Protein AF-A0A4Z2BLL3-F1 (afdb_monomer)

pLDDT: mean 90.09, std 14.05, range [40.78, 98.81]

Organism: NCBI:txid433685

Secondary structure (DSSP, 8-state):
-EEEEETTTEEEEEPPGGG--SSS-SEEE--S---HHHHHHHHHHHSS-SS-EE-TTTHHHHTTS-EEEEEE---TTT-HHHHHHHHHHHHHHHTTSTTSSPEEEEEETTTTHHHHHHHH---TTTTTTSPEEEEE-TT--EEE--SPPPTTSHHHHHHHHHHHTT-PPPP--PPPPPP-----------

InterPro domains:
  IPR036249 Thioredoxin-like superfamily [SSF52833] (50-181)

Radius of gyration: 21.9 Å; Cα contacts (8 Å, |Δi|>4): 262; chains: 1; bounding box: 85×53×45 Å

Sequence (190 aa):
MLVKFYAPWSVLLFRPPRLKNMFEDGMVVFTD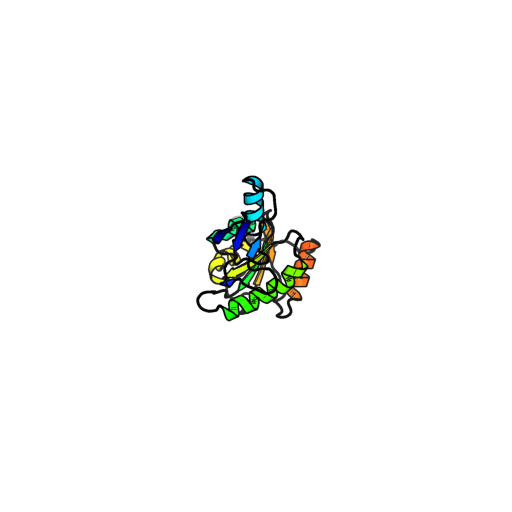HLTIGSLRRFIRDHIYGLCPHMTVENRERLRARDVLTAFYDLDYHHNIRGSNYWRNRVMKVASKYAGQGLTFSVASKKDFLSELEEDFGLGMSDGGELPVITIRTRTGHKYTMREEFTRDGKSLERFVDDYLAGRLKPYVKSEPVPERNVDAGEDGCC

Mean predicted aligned error: 7.09 Å

Nearest PDB structures (foldseek):
  3f8u-assembly3_C-2  TM=9.079E-01  e=7.887E-22  Homo sapiens
  2h8l-assembly2_B  TM=9.469E-01  e=2.768E-21  Homo sapiens
  7qng-assembly1_B  TM=9.008E-01  e=1.675E-21  Homo sapiens
  3f8u-assembly3_A  TM=9.161E-01  e=8.570E-21  Homo sapiens
  6eny-assembly1_D  TM=8.843E-01  e=1.249E-20  Homo sapiens

Foldseek 3Di:
DDWDADPVGKTKAAADPLPDDDLDDRIDIDDDDDDPVSVVVVCLVPHQPQAREDAPVCPVSQLLFKEKEWEAQQDCPPCSPLNCLQRRLQSVLSSVCPPVRYGYYYYYCVRCQVVCCVLVVDHPPPLNRFIWMKIAGNVGFIFTQPDRQDSNRVSVNVVVVCVSVVNTDTDDDDDPDPDDPPPPDDDDDD

Solvent-accessible surface area (backbone atoms only — not comparable to full-atom values): 11517 Å² total; per-residue (Å²): 128,55,77,49,80,46,88,84,89,35,48,36,46,40,49,65,74,93,70,60,58,94,88,56,75,54,59,47,77,61,83,72,77,93,42,76,68,51,50,53,49,52,49,70,76,50,68,57,65,76,55,30,80,50,44,90,91,48,40,70,72,55,47,73,34,30,28,35,38,37,28,27,87,48,32,81,86,87,34,50,67,61,32,49,57,53,47,52,41,55,43,65,45,44,66,78,44,66,89,71,71,60,42,43,31,34,28,34,36,78,87,41,35,70,57,32,38,75,74,69,71,39,57,87,71,55,55,64,95,37,46,40,42,36,34,39,38,60,89,66,52,30,36,69,58,84,67,71,60,42,91,86,30,58,48,54,46,52,49,51,53,33,50,78,68,67,68,60,74,65,65,69,88,76,75,78,80,76,79,80,79,74,80,77,75,88,79,80,90,132

Structure (mmCIF, N/CA/C/O backbone):
data_AF-A0A4Z2BLL3-F1
#
_entry.id   AF-A0A4Z2BLL3-F1
#
loop_
_atom_site.group_PDB
_atom_site.id
_atom_site.type_symbol
_atom_site.label_atom_id
_atom_site.label_alt_id
_atom_site.label_comp_id
_atom_site.label_asym_id
_atom_site.label_entity_id
_atom_site.label_seq_id
_atom_site.pdbx_PDB_ins_code
_atom_site.Cartn_x
_atom_site.Cartn_y
_atom_site.Cartn_z
_atom_site.occupancy
_atom_site.B_iso_or_equiv
_atom_site.auth_seq_id
_atom_site.auth_comp_id
_atom_site.auth_asym_id
_atom_site.auth_atom_id
_atom_site.pdbx_PDB_model_num
ATOM 1 N N . MET A 1 1 ? 15.598 5.954 -6.625 1.00 57.88 1 MET A N 1
ATOM 2 C CA . MET A 1 1 ? 15.564 4.781 -7.526 1.00 57.88 1 MET A CA 1
ATOM 3 C C . MET A 1 1 ? 16.821 4.824 -8.366 1.00 57.88 1 MET A C 1
ATOM 5 O O . MET A 1 1 ? 17.183 5.913 -8.792 1.00 57.88 1 MET A O 1
ATOM 9 N N . LEU A 1 2 ? 17.482 3.688 -8.569 1.00 70.56 2 LEU A N 1
ATOM 10 C CA . LEU A 1 2 ? 18.676 3.607 -9.402 1.00 70.56 2 LEU A CA 1
ATOM 11 C C . LEU A 1 2 ? 18.425 2.567 -10.492 1.00 70.56 2 LEU A C 1
ATOM 13 O O . LEU A 1 2 ? 18.074 1.431 -10.178 1.00 70.56 2 LEU A O 1
ATOM 17 N N . VAL A 1 3 ? 18.568 2.978 -11.748 1.00 70.38 3 VAL A N 1
ATOM 18 C CA . VAL A 1 3 ? 18.568 2.084 -12.910 1.00 70.38 3 VAL A CA 1
ATOM 19 C C . VAL A 1 3 ? 20.003 2.046 -13.420 1.00 70.38 3 VAL A C 1
ATOM 21 O O . VAL A 1 3 ? 20.591 3.103 -13.646 1.00 70.38 3 VAL A O 1
ATOM 24 N N . LYS A 1 4 ? 20.589 0.851 -13.537 1.00 70.31 4 LYS A N 1
ATOM 25 C CA . LYS A 1 4 ? 21.965 0.659 -14.027 1.00 70.31 4 LYS A CA 1
ATOM 26 C C . LYS A 1 4 ? 21.979 -0.208 -15.283 1.00 70.31 4 LYS A C 1
ATOM 28 O O . LYS A 1 4 ? 21.153 -1.110 -15.407 1.00 70.31 4 LYS A O 1
ATOM 33 N N . PHE A 1 5 ? 22.956 0.055 -16.150 1.00 67.00 5 PHE A N 1
ATOM 34 C CA . PHE A 1 5 ? 23.258 -0.716 -17.355 1.00 67.00 5 PHE A CA 1
ATOM 35 C C . PHE A 1 5 ? 24.563 -1.501 -17.134 1.00 67.00 5 PHE A C 1
ATOM 37 O O . PHE A 1 5 ? 25.575 -0.897 -16.782 1.00 67.00 5 PHE A O 1
ATOM 44 N N . TYR A 1 6 ? 24.541 -2.824 -17.314 1.00 60.34 6 TYR A N 1
ATOM 45 C CA . TYR A 1 6 ? 25.721 -3.709 -17.233 1.00 60.34 6 TYR A CA 1
ATOM 46 C C . TYR A 1 6 ? 25.959 -4.417 -18.575 1.00 60.34 6 TYR A C 1
ATOM 48 O O . TYR A 1 6 ? 24.997 -4.611 -19.305 1.00 60.34 6 TYR A O 1
ATOM 56 N N . ALA A 1 7 ? 27.202 -4.795 -18.907 1.00 50.78 7 ALA A N 1
ATOM 57 C CA . ALA A 1 7 ? 27.542 -5.571 -20.109 1.00 50.78 7 ALA A CA 1
ATOM 58 C C . ALA A 1 7 ? 27.669 -7.081 -19.781 1.00 50.78 7 ALA A C 1
ATOM 60 O O . ALA A 1 7 ? 28.317 -7.394 -18.780 1.00 50.78 7 ALA A O 1
ATOM 61 N N . PRO A 1 8 ? 27.124 -8.015 -20.597 1.00 63.34 8 PRO A N 1
ATOM 62 C CA . PRO A 1 8 ? 26.233 -7.791 -21.745 1.00 63.34 8 PRO A CA 1
ATOM 63 C C . PRO A 1 8 ? 24.933 -7.081 -21.320 1.00 63.34 8 PRO A C 1
ATOM 65 O O . PRO A 1 8 ? 24.438 -7.318 -20.223 1.00 63.34 8 PRO A O 1
ATOM 68 N N . TRP A 1 9 ? 24.447 -6.161 -22.169 1.00 71.44 9 TRP A N 1
ATOM 69 C CA . TRP A 1 9 ? 23.442 -5.123 -21.876 1.00 71.44 9 TRP A CA 1
ATOM 70 C C . TRP A 1 9 ? 22.242 -5.624 -21.061 1.00 71.44 9 TRP A C 1
ATOM 72 O O . TRP A 1 9 ? 21.299 -6.188 -21.606 1.00 71.44 9 TRP A O 1
ATOM 82 N N . SER A 1 10 ? 22.259 -5.365 -19.756 1.00 81.00 10 SER A N 1
ATOM 83 C CA . SER A 1 10 ? 21.150 -5.656 -18.849 1.00 81.00 10 SER A CA 1
ATOM 84 C C . SER A 1 10 ? 20.700 -4.386 -18.141 1.00 81.00 10 SER A C 1
ATOM 86 O O . SER A 1 10 ? 21.530 -3.602 -17.672 1.00 81.00 10 SER A O 1
ATOM 88 N N . VAL A 1 11 ? 19.383 -4.182 -18.074 1.00 89.50 11 VAL A N 1
ATOM 89 C CA . VAL A 1 11 ? 18.768 -3.109 -17.290 1.00 89.50 11 VAL A CA 1
ATOM 90 C C . VAL A 1 11 ? 18.315 -3.694 -15.961 1.00 89.50 11 VAL A C 1
ATOM 92 O O . VAL A 1 11 ? 17.504 -4.617 -15.922 1.00 89.50 11 VAL A O 1
ATOM 95 N N . LEU A 1 12 ? 18.827 -3.139 -14.867 1.00 92.25 12 LEU A N 1
ATOM 96 C CA . LEU A 1 12 ? 18.476 -3.560 -13.513 1.00 92.25 12 LEU A CA 1
ATOM 97 C C . LEU A 1 12 ? 17.677 -2.466 -12.810 1.00 92.25 12 LEU A C 1
ATOM 99 O O . LEU A 1 12 ? 18.110 -1.311 -12.761 1.00 92.25 12 LEU A O 1
ATOM 103 N N . LEU A 1 13 ? 16.538 -2.838 -12.229 1.00 93.94 13 LEU A N 1
ATOM 104 C CA . LEU A 1 13 ? 15.750 -1.975 -11.356 1.00 93.94 13 LEU A CA 1
ATOM 105 C C . LEU A 1 13 ? 16.054 -2.324 -9.902 1.00 93.94 13 LEU A C 1
ATOM 107 O O . LEU A 1 13 ? 15.734 -3.419 -9.448 1.00 93.94 13 LEU A O 1
ATOM 111 N N . PHE A 1 14 ? 16.633 -1.377 -9.164 1.00 94.56 14 PHE A N 1
ATOM 112 C CA . PHE A 1 14 ? 16.889 -1.524 -7.732 1.00 94.56 14 PHE A CA 1
ATOM 113 C C . PHE A 1 14 ? 15.807 -0.830 -6.905 1.00 94.56 14 PHE A C 1
ATOM 115 O O . PHE A 1 14 ? 15.572 0.380 -7.041 1.00 94.56 14 PHE A O 1
ATOM 122 N N . ARG A 1 15 ? 15.188 -1.587 -5.997 1.00 94.19 15 ARG A N 1
ATOM 123 C CA . ARG A 1 15 ? 14.270 -1.047 -4.990 1.00 94.19 15 ARG A CA 1
ATOM 124 C C . ARG A 1 15 ? 15.059 -0.367 -3.862 1.00 94.19 15 ARG A C 1
ATOM 126 O O . ARG A 1 15 ? 16.217 -0.721 -3.624 1.00 94.19 15 ARG A O 1
ATOM 133 N N . PRO A 1 16 ? 14.477 0.624 -3.159 1.00 92.69 16 PRO A N 1
ATOM 134 C CA . PRO A 1 16 ? 15.159 1.287 -2.051 1.00 92.69 16 PRO A CA 1
ATOM 135 C C . PRO A 1 16 ? 15.633 0.270 -0.995 1.00 92.69 16 PRO A C 1
ATOM 137 O O . PRO A 1 16 ? 14.798 -0.484 -0.493 1.00 92.69 16 PRO A O 1
ATOM 140 N N . PRO A 1 17 ? 16.920 0.265 -0.590 1.00 91.50 17 PRO A N 1
ATOM 141 C CA . PRO A 1 17 ? 17.446 -0.717 0.365 1.00 91.50 17 PRO A CA 1
ATOM 142 C C . PRO A 1 17 ? 16.684 -0.770 1.695 1.00 91.50 17 PRO A C 1
ATOM 144 O O . PRO A 1 17 ? 16.499 -1.846 2.257 1.00 91.50 17 PRO A O 1
ATOM 147 N N . ARG A 1 18 ? 16.157 0.373 2.159 1.00 90.25 18 ARG A N 1
ATOM 148 C CA . ARG A 1 18 ? 15.325 0.466 3.373 1.00 90.25 18 ARG A CA 1
ATOM 149 C C . ARG A 1 18 ? 14.011 -0.327 3.307 1.00 90.25 18 ARG A C 1
ATOM 151 O O . ARG A 1 18 ? 13.407 -0.562 4.345 1.00 90.25 18 ARG A O 1
ATOM 158 N N . LEU A 1 19 ? 13.565 -0.707 2.106 1.00 94.00 19 LEU A N 1
ATOM 159 C CA . LEU A 1 19 ? 12.352 -1.498 1.863 1.00 94.00 19 LEU A CA 1
ATOM 160 C C . LEU A 1 19 ? 12.653 -2.977 1.563 1.00 94.00 19 LEU A C 1
ATOM 162 O O . LEU A 1 19 ? 11.727 -3.731 1.240 1.00 94.00 19 LEU A O 1
ATOM 166 N N . LYS A 1 20 ? 13.921 -3.407 1.666 1.00 94.62 20 LYS A N 1
ATOM 167 C CA . LYS A 1 20 ? 14.307 -4.814 1.505 1.00 94.62 20 LYS A CA 1
ATOM 168 C C . LYS A 1 20 ? 13.493 -5.687 2.460 1.00 94.62 20 LYS A C 1
ATOM 170 O O . LYS A 1 20 ? 13.333 -5.365 3.634 1.00 94.62 20 LYS A O 1
ATOM 175 N N . ASN A 1 21 ? 12.972 -6.786 1.936 1.00 95.88 21 ASN A N 1
ATOM 176 C CA . ASN A 1 21 ? 12.097 -7.703 2.651 1.00 95.88 21 ASN A CA 1
ATOM 177 C C . ASN A 1 21 ? 12.250 -9.122 2.074 1.00 95.88 21 ASN A C 1
ATOM 179 O O . ASN A 1 21 ? 13.043 -9.325 1.159 1.00 95.88 21 ASN A O 1
ATOM 183 N N . MET A 1 22 ? 11.534 -10.093 2.643 1.00 95.81 22 MET A N 1
ATOM 184 C CA . MET A 1 22 ? 11.605 -11.508 2.247 1.00 95.81 22 MET A CA 1
ATOM 185 C C . MET A 1 22 ? 10.511 -11.944 1.259 1.00 95.81 22 MET A C 1
ATOM 187 O O . MET A 1 22 ? 10.459 -13.114 0.900 1.00 95.81 22 MET A O 1
ATOM 191 N N . PHE A 1 23 ? 9.608 -11.038 0.878 1.00 96.12 23 PHE A N 1
ATOM 192 C CA . PHE A 1 23 ? 8.430 -11.342 0.058 1.00 96.12 23 PHE A CA 1
ATOM 193 C C . PHE A 1 23 ? 8.641 -11.018 -1.425 1.00 96.12 23 PHE A C 1
ATOM 195 O O . PHE A 1 23 ? 7.858 -11.455 -2.261 1.00 96.12 23 PHE A O 1
ATOM 202 N N . GLU A 1 24 ? 9.673 -10.240 -1.755 1.00 95.25 24 GLU A N 1
ATOM 203 C CA . GLU A 1 24 ? 10.045 -9.879 -3.122 1.00 95.25 24 GLU A CA 1
ATOM 204 C C . GLU A 1 24 ? 11.545 -9.574 -3.221 1.00 95.25 24 GLU A C 1
ATOM 206 O O . GLU A 1 24 ? 12.176 -9.155 -2.245 1.00 95.25 24 GLU A O 1
ATOM 211 N N . ASP A 1 25 ? 12.106 -9.707 -4.421 1.00 95.31 25 ASP A N 1
ATOM 212 C CA . ASP A 1 25 ? 13.509 -9.381 -4.661 1.00 95.31 25 ASP A CA 1
ATOM 213 C C . ASP A 1 25 ? 13.798 -7.881 -4.518 1.00 95.31 25 ASP A C 1
ATOM 215 O O . ASP A 1 25 ? 12.999 -7.012 -4.868 1.00 95.31 25 ASP A O 1
ATOM 219 N N . GLY A 1 26 ? 14.992 -7.531 -4.042 1.00 94.44 26 GLY A N 1
ATOM 220 C CA . GLY A 1 26 ? 15.438 -6.130 -4.004 1.00 94.44 26 GLY A CA 1
ATOM 221 C C . GLY A 1 26 ? 15.809 -5.565 -5.382 1.00 94.44 26 GLY A C 1
ATOM 222 O O . GLY A 1 26 ? 15.982 -4.352 -5.529 1.00 94.44 26 GLY A O 1
ATOM 223 N N . MET A 1 27 ? 15.947 -6.438 -6.378 1.00 94.19 27 MET A N 1
ATOM 224 C CA . MET A 1 27 ? 16.408 -6.131 -7.724 1.00 94.19 27 MET A CA 1
ATOM 225 C C . MET A 1 27 ? 15.576 -6.917 -8.732 1.00 94.19 27 MET A C 1
ATOM 227 O O . MET A 1 27 ? 15.367 -8.110 -8.548 1.00 94.19 27 MET A O 1
ATOM 231 N N . VAL A 1 28 ? 15.155 -6.262 -9.810 1.00 94.94 28 VAL A N 1
ATOM 232 C CA . VAL A 1 28 ? 14.481 -6.919 -10.933 1.00 94.94 28 VAL A CA 1
ATOM 233 C C . VAL A 1 28 ? 15.314 -6.724 -12.193 1.00 94.94 28 VAL A C 1
ATOM 235 O O . VAL A 1 28 ? 15.753 -5.608 -12.482 1.00 94.94 28 VAL A O 1
ATOM 238 N N . VAL A 1 29 ? 15.544 -7.813 -12.923 1.00 93.12 29 VAL A N 1
ATOM 239 C CA . VAL A 1 29 ? 16.290 -7.821 -14.186 1.00 93.12 29 VAL A CA 1
ATOM 240 C C . VAL A 1 29 ? 15.312 -7.637 -15.342 1.00 93.12 29 VAL A C 1
ATOM 242 O O . VAL A 1 29 ? 14.296 -8.323 -15.408 1.00 93.12 29 VAL A O 1
ATOM 245 N N . PHE A 1 30 ? 15.608 -6.720 -16.257 1.00 93.88 30 PHE A N 1
ATOM 246 C CA . PHE A 1 30 ? 14.884 -6.595 -17.518 1.00 93.88 30 PHE A CA 1
ATOM 247 C C . PHE A 1 30 ? 15.308 -7.710 -18.475 1.00 93.88 30 PHE A C 1
ATOM 249 O O . PHE A 1 30 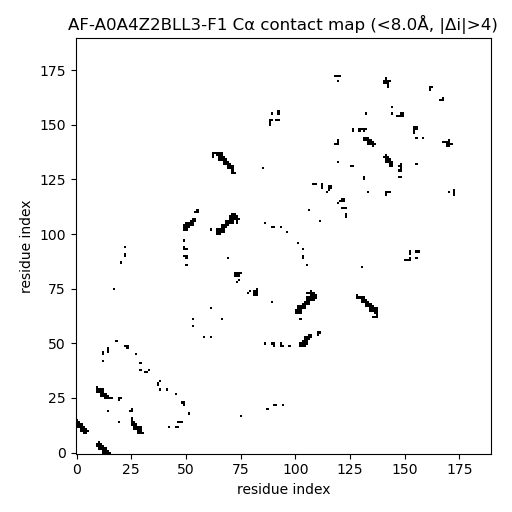? 16.488 -7.820 -18.810 1.00 93.88 30 PHE A O 1
ATOM 256 N N . THR A 1 31 ? 14.346 -8.513 -18.922 1.00 92.19 31 THR A N 1
ATOM 257 C CA . THR A 1 31 ? 14.581 -9.675 -19.798 1.00 92.19 31 THR A CA 1
ATOM 258 C C . THR A 1 31 ? 13.909 -9.560 -21.167 1.00 92.19 31 THR A C 1
ATOM 260 O O . THR A 1 31 ? 14.120 -10.420 -22.018 1.00 92.19 31 THR A O 1
ATOM 263 N N . ASP A 1 32 ? 13.096 -8.524 -21.387 1.00 90.44 32 ASP A N 1
ATOM 264 C CA . ASP A 1 32 ? 12.361 -8.322 -22.639 1.00 90.44 32 ASP A CA 1
ATOM 265 C C . ASP A 1 32 ? 13.251 -7.732 -23.747 1.00 90.44 32 ASP A C 1
ATOM 267 O O . ASP A 1 32 ? 14.365 -7.257 -23.519 1.00 90.44 32 ASP A O 1
ATOM 271 N N . HIS A 1 33 ? 12.728 -7.687 -24.977 1.00 91.12 33 HIS A N 1
ATOM 272 C CA . HIS A 1 33 ? 13.373 -6.955 -26.066 1.00 91.12 33 HIS A CA 1
ATOM 273 C C . HIS A 1 33 ? 13.443 -5.452 -25.750 1.00 91.12 33 HIS A C 1
ATOM 275 O O . HIS A 1 33 ? 12.427 -4.831 -25.418 1.00 91.12 33 HIS A O 1
ATOM 281 N N . LEU A 1 34 ? 14.634 -4.853 -25.860 1.00 90.56 34 LEU A N 1
ATOM 282 C CA . LEU A 1 34 ? 14.878 -3.467 -25.463 1.00 90.56 34 LEU A CA 1
ATOM 283 C C . LEU A 1 34 ? 14.251 -2.475 -26.452 1.00 90.56 34 LEU A C 1
ATOM 285 O O . LEU A 1 34 ? 14.780 -2.208 -27.525 1.00 90.56 34 LEU A O 1
ATOM 289 N N . THR A 1 35 ? 13.144 -1.866 -26.038 1.00 92.94 35 THR A N 1
ATOM 290 C CA . THR A 1 35 ? 12.499 -0.734 -26.709 1.00 92.94 35 THR A CA 1
ATOM 291 C C . THR A 1 35 ? 12.107 0.300 -25.658 1.00 92.94 35 THR A C 1
ATOM 293 O O . THR A 1 35 ? 11.969 -0.016 -24.474 1.00 92.94 35 THR A O 1
ATOM 296 N N . ILE A 1 36 ? 11.848 1.541 -26.071 1.00 92.62 36 ILE A N 1
ATOM 297 C CA . ILE A 1 36 ? 11.325 2.568 -25.154 1.00 92.62 36 ILE A CA 1
ATOM 298 C C . ILE A 1 36 ? 9.995 2.108 -24.528 1.00 92.62 36 ILE A C 1
ATOM 300 O O . ILE A 1 36 ? 9.745 2.347 -23.346 1.00 92.62 36 ILE A O 1
ATOM 304 N N . GLY A 1 37 ? 9.144 1.430 -25.306 1.00 96.12 37 GLY A N 1
ATOM 305 C CA . GLY A 1 37 ? 7.847 0.931 -24.850 1.00 96.12 37 GLY A CA 1
ATOM 306 C C . GLY A 1 37 ? 7.963 -0.171 -23.794 1.00 96.12 37 GLY A C 1
ATOM 307 O O . GLY A 1 37 ? 7.324 -0.075 -22.744 1.00 96.12 37 GLY A O 1
ATOM 308 N N . SER A 1 38 ? 8.799 -1.184 -24.043 1.00 94.56 38 SER A N 1
ATOM 309 C CA . SER A 1 38 ? 9.044 -2.278 -23.091 1.00 94.56 38 SER A CA 1
ATOM 310 C C . SER A 1 38 ? 9.734 -1.778 -21.825 1.00 94.56 38 SER A C 1
ATOM 312 O O . SER A 1 38 ? 9.320 -2.146 -20.730 1.00 94.56 38 SER A O 1
ATOM 314 N N . LEU A 1 39 ? 10.686 -0.845 -21.934 1.00 93.88 39 LEU A N 1
ATOM 315 C CA . LEU A 1 39 ? 11.347 -0.262 -20.766 1.00 93.88 39 LEU A CA 1
ATOM 316 C C . LEU A 1 39 ? 10.385 0.572 -19.901 1.00 93.88 39 LEU A C 1
ATOM 318 O O . LEU A 1 39 ? 10.385 0.449 -18.676 1.00 93.88 39 LEU A O 1
ATOM 322 N N . ARG A 1 40 ? 9.522 1.396 -20.513 1.00 94.31 40 ARG A N 1
ATOM 323 C CA . ARG A 1 40 ? 8.491 2.160 -19.780 1.00 94.31 40 ARG A CA 1
ATOM 324 C C . ARG A 1 40 ? 7.517 1.240 -19.048 1.00 94.31 40 ARG A C 1
ATOM 326 O O . ARG A 1 40 ? 7.170 1.515 -17.900 1.00 94.31 40 ARG A O 1
ATOM 333 N N . ARG A 1 41 ? 7.090 0.157 -19.705 1.00 93.81 41 ARG A N 1
ATOM 334 C CA . ARG A 1 41 ? 6.237 -0.885 -19.118 1.00 93.81 41 ARG A CA 1
ATOM 335 C C . ARG A 1 41 ? 6.927 -1.546 -17.926 1.00 93.81 41 ARG A C 1
ATOM 337 O O . ARG A 1 41 ? 6.368 -1.531 -16.837 1.00 93.81 41 ARG A O 1
ATOM 344 N N . PHE A 1 42 ? 8.160 -2.009 -18.115 1.00 94.50 42 PHE A N 1
ATOM 345 C CA . PHE A 1 42 ? 8.975 -2.639 -17.080 1.00 94.50 42 PHE A CA 1
ATOM 346 C C . PHE A 1 42 ? 9.132 -1.759 -15.834 1.00 94.50 42 PHE A C 1
ATOM 348 O O . PHE A 1 42 ? 8.863 -2.202 -14.720 1.00 94.50 42 PHE A O 1
ATOM 355 N N . ILE A 1 43 ? 9.500 -0.483 -16.009 1.00 93.12 43 ILE A N 1
ATOM 356 C CA . ILE A 1 43 ? 9.639 0.450 -14.882 1.00 93.12 43 ILE A CA 1
ATOM 357 C C . ILE A 1 43 ? 8.300 0.604 -14.160 1.00 93.12 43 ILE A C 1
ATOM 359 O O . ILE A 1 43 ? 8.239 0.445 -12.943 1.00 93.12 43 ILE A O 1
ATOM 363 N N . ARG A 1 44 ? 7.220 0.888 -14.896 1.00 90.38 44 ARG A N 1
ATOM 364 C CA . ARG A 1 44 ? 5.887 1.088 -14.315 1.00 90.38 44 ARG A CA 1
ATOM 365 C C . ARG A 1 44 ? 5.412 -0.133 -13.525 1.00 90.38 44 ARG A C 1
ATOM 367 O O . ARG A 1 44 ? 4.828 0.037 -12.459 1.00 90.38 44 ARG A O 1
ATOM 374 N N . ASP A 1 45 ? 5.652 -1.333 -14.040 1.00 90.44 45 ASP A N 1
ATOM 375 C CA . ASP A 1 45 ? 5.107 -2.568 -13.478 1.00 90.44 45 ASP A CA 1
ATOM 376 C C . ASP A 1 45 ? 5.940 -3.101 -12.296 1.00 90.44 45 ASP A C 1
ATOM 378 O O . ASP A 1 45 ? 5.452 -3.934 -11.533 1.00 90.44 45 ASP A O 1
ATOM 382 N N . HIS A 1 46 ? 7.176 -2.621 -12.093 1.00 92.69 46 HIS A N 1
ATOM 383 C CA . HIS A 1 46 ? 8.074 -3.166 -11.061 1.00 92.69 46 HIS A CA 1
ATOM 384 C C . HIS A 1 46 ? 8.608 -2.161 -10.038 1.00 92.69 46 HIS A C 1
ATOM 386 O O . HIS A 1 46 ? 9.074 -2.590 -8.975 1.00 92.69 46 HIS A O 1
ATOM 392 N N . ILE A 1 47 ? 8.519 -0.852 -10.308 1.00 92.25 47 ILE A N 1
ATOM 393 C CA . ILE A 1 47 ? 9.099 0.210 -9.465 1.00 92.25 47 ILE A CA 1
ATOM 394 C C . ILE A 1 47 ? 8.634 0.167 -8.006 1.00 92.25 47 ILE A C 1
ATOM 396 O O . ILE A 1 47 ? 9.435 0.411 -7.104 1.00 92.25 47 ILE A O 1
ATOM 400 N N . TYR A 1 48 ? 7.361 -0.145 -7.768 1.00 92.94 48 TYR A N 1
ATOM 401 C CA . TYR A 1 48 ? 6.771 -0.076 -6.432 1.00 92.94 48 TYR A CA 1
ATOM 402 C C . TYR A 1 48 ? 6.882 -1.377 -5.638 1.00 92.94 48 TYR A C 1
ATOM 404 O O . TYR A 1 48 ? 6.913 -1.330 -4.408 1.00 92.94 48 TYR A O 1
ATOM 412 N N . GLY A 1 49 ? 7.008 -2.512 -6.327 1.00 94.31 49 GLY A N 1
ATOM 413 C CA . GLY A 1 49 ? 6.986 -3.815 -5.675 1.00 94.31 49 GLY A CA 1
ATOM 414 C C . GLY A 1 49 ? 5.629 -4.149 -5.056 1.00 94.31 49 GLY A C 1
ATOM 415 O O . GLY A 1 49 ? 4.607 -3.562 -5.411 1.00 94.31 49 GLY A O 1
ATOM 416 N N . LEU A 1 50 ? 5.632 -5.104 -4.130 1.00 95.94 50 LEU A N 1
ATOM 417 C CA . LEU A 1 50 ? 4.429 -5.673 -3.525 1.00 95.94 50 LEU A CA 1
ATOM 418 C C . LEU A 1 50 ? 3.733 -4.707 -2.553 1.00 95.94 50 LEU A C 1
ATOM 420 O O . LEU A 1 50 ? 2.509 -4.689 -2.472 1.00 95.94 50 LEU A O 1
ATOM 424 N N . CYS A 1 51 ? 4.504 -3.923 -1.794 1.00 98.00 51 CYS A N 1
ATOM 425 C CA . CYS A 1 51 ? 3.966 -3.005 -0.785 1.00 98.00 51 CYS A CA 1
ATOM 426 C C . CYS A 1 51 ? 4.855 -1.755 -0.629 1.00 98.00 51 CYS A C 1
ATOM 428 O O . CYS A 1 51 ? 5.708 -1.708 0.269 1.00 98.00 51 CYS A O 1
ATOM 430 N N . PRO A 1 52 ? 4.749 -0.760 -1.526 1.00 97.38 52 PRO A N 1
ATOM 431 C CA . PRO A 1 52 ? 5.484 0.500 -1.433 1.00 97.38 52 PRO A CA 1
ATOM 432 C C . PRO A 1 52 ? 5.182 1.304 -0.159 1.00 97.38 52 PRO A C 1
ATOM 434 O O . PRO A 1 52 ? 4.112 1.205 0.439 1.00 97.38 52 PRO A O 1
ATOM 437 N N . HIS A 1 53 ? 6.133 2.170 0.202 1.00 97.94 53 HIS A N 1
ATOM 438 C CA . HIS A 1 53 ? 5.898 3.291 1.112 1.00 97.94 53 HIS A CA 1
ATOM 439 C C . HIS A 1 53 ? 5.212 4.426 0.345 1.00 97.94 53 HIS A C 1
ATOM 441 O O . HIS A 1 53 ? 5.841 5.053 -0.517 1.00 97.94 53 HIS A O 1
ATOM 447 N N . MET A 1 54 ? 3.941 4.670 0.645 1.00 98.38 54 MET A N 1
ATOM 448 C CA . MET A 1 54 ? 3.193 5.797 0.109 1.00 98.38 54 MET A CA 1
ATOM 449 C C . MET A 1 54 ? 3.599 7.077 0.842 1.00 98.38 54 MET A C 1
ATOM 451 O O . MET A 1 54 ? 3.585 7.137 2.067 1.00 98.38 54 MET A O 1
ATOM 455 N N . THR A 1 55 ? 3.958 8.091 0.064 1.00 97.69 55 THR A N 1
ATOM 456 C CA . THR A 1 55 ? 4.281 9.446 0.522 1.00 97.69 55 THR A CA 1
ATOM 457 C C . THR A 1 55 ? 3.429 10.447 -0.244 1.00 97.69 55 THR A C 1
ATOM 459 O O . THR A 1 55 ? 2.844 10.102 -1.277 1.00 97.69 55 THR A O 1
ATOM 462 N N . VAL A 1 56 ? 3.367 11.693 0.224 1.00 96.44 56 VAL A N 1
ATOM 463 C CA . VAL A 1 56 ? 2.603 12.756 -0.448 1.00 96.44 56 VAL A CA 1
ATOM 464 C C . VAL A 1 56 ? 3.043 12.915 -1.911 1.00 96.44 56 VAL A C 1
ATOM 466 O O . VAL A 1 56 ? 2.205 13.074 -2.794 1.00 96.44 56 VAL A O 1
ATOM 469 N N . GLU A 1 57 ? 4.335 12.751 -2.211 1.00 96.38 57 GLU A N 1
ATOM 470 C CA . GLU A 1 57 ? 4.887 12.917 -3.562 1.00 96.38 57 GLU A CA 1
ATOM 471 C C . GLU A 1 57 ? 4.504 11.788 -4.528 1.00 96.38 57 GLU A C 1
ATOM 473 O O . GLU A 1 57 ? 4.509 11.981 -5.746 1.00 96.38 57 GLU A O 1
ATOM 478 N N . ASN A 1 58 ? 4.221 10.583 -4.020 1.00 96.00 58 ASN A N 1
ATOM 479 C CA . ASN A 1 58 ? 3.960 9.412 -4.860 1.00 96.00 58 ASN A CA 1
ATOM 480 C C . ASN A 1 58 ? 2.508 8.909 -4.810 1.00 96.00 58 ASN A C 1
ATOM 482 O O . ASN A 1 58 ? 2.154 8.053 -5.627 1.00 96.00 58 ASN A O 1
ATOM 486 N N . ARG A 1 59 ? 1.667 9.456 -3.918 1.00 96.25 59 ARG A N 1
ATOM 487 C CA . ARG A 1 59 ? 0.299 8.973 -3.676 1.00 96.25 59 ARG A CA 1
ATOM 488 C C . ARG A 1 59 ? -0.554 8.924 -4.942 1.00 96.25 59 ARG A C 1
ATOM 490 O O . ARG A 1 59 ? -1.204 7.914 -5.186 1.00 96.25 59 ARG A O 1
ATOM 497 N N . GLU A 1 60 ? -0.491 9.950 -5.793 1.00 95.38 60 GLU A N 1
ATOM 498 C CA . GLU A 1 60 ? -1.317 10.021 -7.009 1.00 95.38 60 GLU A CA 1
ATOM 499 C C . GLU A 1 60 ? -0.955 8.918 -8.009 1.00 95.38 60 GLU A C 1
ATOM 501 O O . GLU A 1 60 ? -1.819 8.326 -8.651 1.00 95.38 60 GLU A O 1
ATOM 506 N N . ARG A 1 61 ? 0.334 8.565 -8.093 1.00 94.31 61 ARG A N 1
ATOM 507 C CA . ARG A 1 61 ? 0.797 7.474 -8.963 1.00 94.31 61 ARG A CA 1
ATOM 508 C C . ARG A 1 61 ? 0.322 6.113 -8.464 1.00 94.31 61 ARG A C 1
ATOM 510 O O . ARG A 1 61 ? 0.000 5.255 -9.280 1.00 94.31 61 ARG A O 1
ATOM 517 N N . LEU A 1 62 ? 0.273 5.919 -7.147 1.00 95.19 62 LEU A N 1
ATOM 518 C CA . LEU A 1 62 ? -0.246 4.693 -6.537 1.00 95.19 62 LEU A CA 1
ATOM 519 C C . LEU A 1 62 ? -1.772 4.585 -6.684 1.00 95.19 62 LEU A C 1
ATOM 521 O O . LEU A 1 62 ? -2.279 3.503 -6.962 1.00 95.19 62 LEU A O 1
ATOM 525 N N . ARG A 1 63 ? -2.490 5.711 -6.589 1.00 95.19 63 ARG A N 1
ATOM 526 C CA . ARG A 1 63 ? -3.958 5.807 -6.727 1.00 95.19 63 ARG A CA 1
ATOM 527 C C . ARG A 1 63 ? -4.475 5.694 -8.161 1.00 95.19 63 ARG A C 1
ATOM 529 O O . ARG A 1 63 ? -5.680 5.644 -8.377 1.00 95.19 63 ARG A O 1
ATOM 536 N N . ALA A 1 64 ? -3.586 5.575 -9.148 1.00 94.00 64 ALA A N 1
ATOM 537 C CA . ALA A 1 64 ? -3.966 5.202 -10.512 1.00 94.00 64 ALA A CA 1
ATOM 538 C C . ALA A 1 64 ? -4.550 3.772 -10.607 1.00 94.00 64 ALA A C 1
ATOM 540 O O . ALA A 1 64 ? -5.021 3.359 -11.670 1.00 94.00 64 ALA A O 1
ATOM 541 N N . ARG A 1 65 ? -4.494 3.005 -9.512 1.00 93.94 65 ARG A N 1
ATOM 542 C CA . ARG A 1 65 ? -5.069 1.670 -9.325 1.00 93.94 65 ARG A CA 1
ATOM 543 C C . ARG A 1 65 ? -5.832 1.635 -8.003 1.00 93.94 65 ARG A C 1
ATOM 545 O O . ARG A 1 65 ? -5.671 2.525 -7.170 1.00 93.94 65 ARG A O 1
ATOM 552 N N . ASP A 1 66 ? -6.600 0.573 -7.798 1.00 97.62 66 ASP A N 1
ATOM 553 C CA . ASP A 1 66 ? -7.142 0.276 -6.479 1.00 97.62 66 ASP A CA 1
ATOM 554 C C . ASP A 1 66 ? -5.982 0.027 -5.514 1.00 97.62 66 ASP A C 1
ATOM 556 O O . ASP A 1 66 ? -5.072 -0.762 -5.803 1.00 97.62 66 ASP A O 1
ATOM 560 N N . VAL A 1 67 ? -5.996 0.733 -4.388 1.00 98.25 67 VAL A N 1
ATOM 561 C CA . VAL A 1 67 ? -4.914 0.712 -3.411 1.00 98.25 67 VAL A CA 1
ATOM 562 C C . VAL A 1 67 ? -5.464 0.541 -2.004 1.00 98.25 67 VAL A C 1
ATOM 564 O O . VAL A 1 67 ? -6.281 1.331 -1.537 1.00 98.25 67 VAL A O 1
ATOM 567 N N . LEU A 1 68 ? -4.987 -0.502 -1.335 1.00 98.75 68 LEU A N 1
ATOM 568 C CA . LEU A 1 68 ? -5.086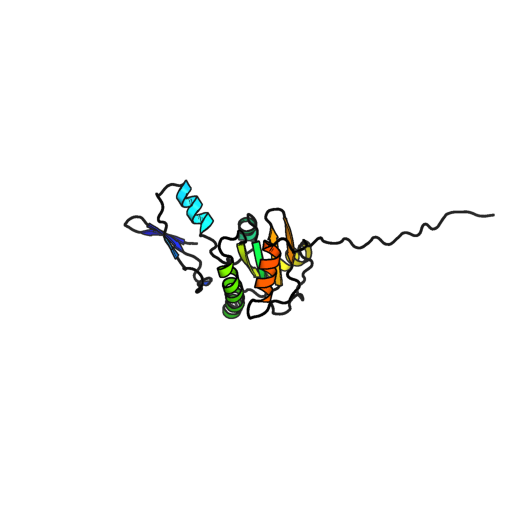 -0.692 0.098 1.00 98.75 68 LEU A CA 1
ATOM 569 C C . LEU A 1 68 ? -3.895 -0.008 0.765 1.00 98.75 68 LEU A C 1
ATOM 571 O O . LEU A 1 68 ? -2.743 -0.267 0.404 1.00 98.75 68 LEU A O 1
ATOM 575 N N . THR A 1 69 ? -4.158 0.824 1.765 1.00 98.81 69 THR A N 1
ATOM 576 C CA . THR A 1 69 ? -3.115 1.499 2.536 1.00 98.81 69 THR A CA 1
ATOM 577 C C . THR A 1 69 ? -3.277 1.203 4.019 1.00 98.81 69 THR A C 1
ATOM 579 O O . THR A 1 69 ? -4.346 1.398 4.592 1.00 98.81 69 THR A O 1
ATOM 582 N N . ALA A 1 70 ? -2.194 0.741 4.643 1.00 98.81 70 ALA A N 1
ATOM 583 C CA . ALA A 1 70 ? -2.085 0.645 6.091 1.00 98.81 70 ALA A CA 1
ATOM 584 C C . ALA A 1 70 ? -1.401 1.904 6.641 1.00 98.81 70 ALA A C 1
ATOM 586 O O . ALA A 1 70 ? -0.225 2.145 6.352 1.00 98.81 70 ALA A O 1
ATOM 587 N N . PHE A 1 71 ? -2.125 2.687 7.436 1.00 98.75 71 PHE A N 1
ATOM 588 C CA . PHE A 1 71 ? -1.613 3.892 8.085 1.00 98.75 71 PHE A CA 1
ATOM 589 C C . PHE A 1 71 ? -1.276 3.605 9.544 1.00 98.75 71 PHE A C 1
ATOM 591 O O . PHE A 1 71 ? -2.100 3.077 10.286 1.00 98.75 71 PHE A O 1
ATOM 598 N N . TYR A 1 72 ? -0.064 3.953 9.961 1.00 98.50 72 TYR A N 1
ATOM 599 C CA . TYR A 1 72 ? 0.413 3.825 11.342 1.00 98.50 72 TYR A CA 1
ATOM 600 C C . TYR A 1 72 ? 1.553 4.825 11.586 1.00 98.50 72 TYR A C 1
ATOM 602 O O . TYR A 1 72 ? 1.839 5.652 10.719 1.00 98.50 72 TYR A O 1
ATOM 610 N N . ASP A 1 73 ? 2.216 4.773 12.743 1.00 97.44 73 ASP A N 1
ATOM 611 C CA . ASP A 1 73 ? 3.419 5.574 13.027 1.00 97.44 73 ASP A CA 1
ATOM 612 C C . ASP A 1 73 ? 4.637 5.073 12.221 1.00 97.44 73 ASP A C 1
ATOM 614 O O . ASP A 1 73 ? 5.577 4.467 12.740 1.00 97.44 73 ASP A O 1
ATOM 618 N N . LEU A 1 74 ? 4.556 5.232 10.900 1.00 97.81 74 LEU A N 1
ATOM 619 C CA . LEU A 1 74 ? 5.587 4.855 9.949 1.00 97.81 74 LEU A CA 1
ATOM 620 C C . LEU A 1 74 ? 6.627 5.970 9.880 1.00 97.81 74 LEU A C 1
ATOM 622 O O . LEU A 1 74 ? 6.370 7.046 9.352 1.00 97.81 74 LEU A O 1
ATOM 626 N N . ASP A 1 75 ? 7.827 5.664 10.358 1.00 96.44 75 ASP A N 1
ATOM 627 C CA . ASP A 1 75 ? 8.964 6.573 10.355 1.00 96.44 75 ASP A CA 1
ATOM 628 C C . ASP A 1 75 ? 10.256 5.793 10.062 1.00 96.44 75 ASP A C 1
ATOM 630 O O . ASP A 1 75 ? 10.801 5.082 10.910 1.00 96.44 75 ASP A O 1
ATOM 634 N N . TYR A 1 76 ? 10.767 5.920 8.836 1.00 95.06 76 TYR A N 1
ATOM 635 C CA . TYR A 1 76 ? 12.026 5.292 8.420 1.00 95.06 76 TYR A CA 1
ATOM 636 C C . TYR A 1 76 ? 13.284 6.072 8.836 1.00 95.06 76 TYR A C 1
ATOM 638 O O . TYR A 1 76 ? 14.388 5.598 8.566 1.00 95.06 76 TYR A O 1
ATOM 646 N N . HIS A 1 77 ? 13.137 7.230 9.477 1.00 94.62 77 HIS A N 1
ATOM 647 C CA . HIS A 1 77 ? 14.236 8.010 10.037 1.00 94.62 77 HIS A CA 1
ATOM 648 C C . HIS A 1 77 ? 14.474 7.642 11.502 1.00 94.62 77 HIS A C 1
ATOM 650 O O . HIS A 1 77 ? 15.601 7.315 11.868 1.00 94.62 77 HIS A O 1
ATOM 656 N N . HIS A 1 78 ? 13.417 7.616 12.316 1.00 96.44 78 HIS A N 1
ATOM 657 C CA . HIS A 1 78 ? 13.532 7.412 13.764 1.00 96.44 78 HIS A CA 1
ATOM 658 C C . HIS A 1 78 ? 13.046 6.033 14.237 1.00 96.44 78 HIS A C 1
ATOM 660 O O . HIS A 1 78 ? 13.492 5.559 15.280 1.00 96.44 78 HIS A O 1
ATOM 666 N N . ASN A 1 79 ? 12.187 5.338 13.476 1.00 95.88 79 ASN A N 1
ATOM 667 C CA . ASN A 1 79 ? 11.581 4.064 13.889 1.00 95.88 79 ASN A CA 1
ATOM 668 C C . ASN A 1 79 ? 11.585 2.992 12.780 1.00 95.88 79 ASN A C 1
ATOM 670 O O . ASN A 1 79 ? 10.555 2.425 12.400 1.00 95.88 79 ASN A O 1
ATOM 674 N N . ILE A 1 80 ? 12.769 2.655 12.260 1.00 95.94 80 ILE A N 1
ATOM 675 C CA . ILE A 1 80 ? 12.921 1.650 11.188 1.00 95.94 80 ILE A CA 1
ATOM 676 C C . ILE A 1 80 ? 12.365 0.277 11.608 1.00 95.94 80 ILE A C 1
ATOM 678 O O . ILE A 1 80 ? 11.748 -0.423 10.799 1.00 95.94 80 ILE A O 1
ATOM 682 N N . ARG A 1 81 ? 12.572 -0.127 12.870 1.00 95.81 81 ARG A N 1
ATOM 683 C CA . ARG A 1 81 ? 12.116 -1.433 13.380 1.00 95.81 81 ARG A CA 1
ATOM 684 C C . ARG A 1 81 ? 10.591 -1.515 13.429 1.00 95.81 81 ARG A C 1
ATOM 686 O O . ARG A 1 81 ? 10.046 -2.475 12.889 1.00 95.81 81 ARG A O 1
ATOM 693 N N . GLY A 1 82 ? 9.914 -0.520 14.007 1.00 96.88 82 GLY A N 1
ATOM 694 C CA . GLY A 1 82 ? 8.449 -0.447 14.029 1.00 96.88 82 GLY A CA 1
ATOM 695 C C . GLY A 1 82 ? 7.859 -0.331 12.624 1.00 96.88 82 GLY A C 1
ATOM 696 O O . GLY A 1 82 ? 6.931 -1.062 12.275 1.00 96.88 82 GLY A O 1
ATOM 697 N N . SER A 1 83 ? 8.494 0.478 11.769 1.00 97.50 83 SER A N 1
ATOM 698 C CA . SER A 1 83 ? 8.128 0.619 10.356 1.00 97.50 83 SER A CA 1
ATOM 699 C C . SER A 1 83 ? 8.111 -0.718 9.623 1.00 97.50 83 SER A C 1
ATOM 701 O O . SER A 1 83 ? 7.118 -1.071 8.988 1.00 97.50 83 SER A O 1
ATOM 703 N N . ASN A 1 84 ? 9.175 -1.509 9.758 1.00 97.50 84 ASN A N 1
ATOM 704 C CA . ASN A 1 84 ? 9.251 -2.821 9.125 1.00 97.50 84 ASN A CA 1
ATOM 705 C C . ASN A 1 84 ? 8.394 -3.882 9.829 1.00 97.50 84 ASN A C 1
ATOM 707 O O . ASN A 1 84 ? 7.915 -4.801 9.166 1.00 97.50 84 ASN A O 1
ATOM 711 N N . TYR A 1 85 ? 8.160 -3.766 11.139 1.00 97.69 85 TYR A N 1
ATOM 712 C CA . TYR A 1 85 ? 7.326 -4.702 11.897 1.00 97.69 85 TYR A CA 1
ATOM 713 C C . TYR A 1 85 ? 5.896 -4.775 11.348 1.00 97.69 85 TYR A C 1
ATOM 715 O O . TYR A 1 85 ? 5.377 -5.877 11.130 1.00 97.69 85 TYR A O 1
ATOM 723 N N . TRP A 1 86 ? 5.272 -3.621 11.101 1.00 98.44 86 TRP A N 1
ATOM 724 C CA . TRP A 1 86 ? 3.922 -3.557 10.542 1.00 98.44 86 TRP A CA 1
ATOM 725 C C . TRP A 1 86 ? 3.915 -3.824 9.041 1.00 98.44 86 TRP A C 1
ATOM 727 O O . TRP A 1 86 ? 3.144 -4.671 8.584 1.00 98.44 86 TRP A O 1
ATOM 737 N N . ARG A 1 87 ? 4.840 -3.218 8.281 1.00 98.56 87 ARG A N 1
ATOM 738 C CA . ARG A 1 87 ? 4.944 -3.454 6.834 1.00 98.56 87 ARG A CA 1
ATOM 739 C C . ARG A 1 87 ? 5.099 -4.937 6.503 1.00 98.56 87 ARG A C 1
ATOM 741 O O . ARG A 1 87 ? 4.393 -5.426 5.632 1.00 98.56 87 ARG A O 1
ATOM 748 N N . ASN A 1 88 ? 5.945 -5.684 7.214 1.00 98.38 88 ASN A N 1
ATOM 749 C CA . ASN A 1 88 ? 6.130 -7.114 6.944 1.00 98.38 88 ASN A CA 1
ATOM 750 C C . ASN A 1 88 ? 4.855 -7.942 7.178 1.00 98.38 88 ASN A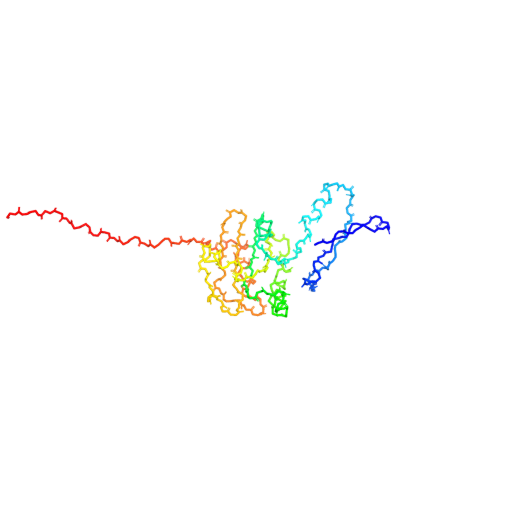 C 1
ATOM 752 O O . ASN A 1 88 ? 4.654 -8.946 6.500 1.00 98.38 88 ASN A O 1
ATOM 756 N N . ARG A 1 89 ? 3.974 -7.534 8.099 1.00 98.44 89 ARG A N 1
ATOM 757 C CA . ARG A 1 89 ? 2.679 -8.205 8.316 1.00 98.44 89 ARG A CA 1
ATOM 758 C C . ARG A 1 89 ? 1.695 -7.906 7.199 1.00 98.44 89 ARG A C 1
ATOM 760 O O . ARG A 1 89 ? 1.058 -8.831 6.707 1.00 98.44 89 ARG A O 1
ATOM 767 N N . VAL A 1 90 ? 1.638 -6.651 6.754 1.00 98.69 90 VAL A N 1
ATOM 768 C CA . VAL A 1 90 ? 0.860 -6.266 5.570 1.00 98.69 90 VAL A CA 1
ATOM 769 C C . VAL A 1 90 ? 1.364 -7.030 4.344 1.00 98.69 90 VAL A C 1
ATOM 771 O O . VAL A 1 90 ? 0.567 -7.628 3.632 1.00 98.69 90 VAL A O 1
ATOM 774 N N . MET A 1 91 ? 2.684 -7.110 4.142 1.00 98.44 91 MET A N 1
ATOM 775 C CA . MET A 1 91 ? 3.289 -7.845 3.025 1.00 98.44 91 MET A CA 1
ATOM 776 C C . MET A 1 91 ? 3.022 -9.350 3.064 1.00 98.44 91 MET A C 1
ATOM 778 O O . MET A 1 91 ? 2.792 -9.944 2.015 1.00 98.44 91 MET A O 1
ATOM 782 N N . LYS A 1 92 ? 3.014 -9.961 4.256 1.00 98.25 92 LYS A N 1
ATOM 783 C CA . LYS A 1 92 ? 2.671 -11.380 4.428 1.00 98.25 92 LYS A CA 1
ATOM 784 C C . LYS A 1 92 ? 1.255 -11.696 3.942 1.00 98.25 92 LYS A C 1
ATOM 786 O O . LYS A 1 92 ? 1.021 -12.789 3.439 1.00 98.25 92 LYS A O 1
ATOM 791 N N . VAL A 1 93 ? 0.316 -10.767 4.120 1.00 98.38 93 VAL A N 1
ATOM 792 C CA . VAL A 1 93 ? -1.042 -10.907 3.581 1.00 98.38 93 VAL A CA 1
ATOM 793 C C . VAL A 1 93 ? -1.042 -10.572 2.091 1.00 98.38 93 VAL A C 1
ATOM 795 O O . VAL A 1 93 ? -1.508 -11.376 1.294 1.00 98.38 93 VAL A O 1
ATOM 798 N N . ALA A 1 94 ? -0.436 -9.447 1.697 1.00 98.00 94 ALA A N 1
ATOM 799 C CA . ALA A 1 94 ? -0.376 -8.984 0.310 1.00 98.00 94 ALA A CA 1
ATOM 800 C C . ALA A 1 94 ? 0.180 -10.035 -0.664 1.00 98.00 94 ALA A C 1
ATOM 802 O O . ALA A 1 94 ? -0.303 -10.138 -1.788 1.00 98.00 94 ALA A O 1
ATOM 803 N N . SER A 1 95 ? 1.157 -10.850 -0.246 1.00 97.12 95 SER A N 1
ATOM 804 C CA . SER A 1 95 ? 1.739 -11.893 -1.100 1.00 97.12 95 SER A CA 1
ATOM 805 C C . SER A 1 95 ? 0.730 -12.967 -1.522 1.00 97.12 95 SER A C 1
ATOM 807 O O . SER A 1 95 ? 0.906 -13.566 -2.579 1.00 97.12 95 SER A O 1
ATOM 809 N N . LYS A 1 96 ? -0.348 -13.176 -0.753 1.00 97.56 96 LYS A N 1
ATOM 810 C CA . LYS A 1 96 ? -1.457 -14.080 -1.108 1.00 97.56 96 LYS A CA 1
ATOM 811 C C . LYS A 1 96 ? -2.363 -13.509 -2.206 1.00 97.56 96 LYS A C 1
ATOM 813 O O . LYS A 1 96 ? -3.016 -14.264 -2.919 1.00 97.56 96 LYS A O 1
ATOM 818 N N . TYR A 1 97 ? -2.384 -12.184 -2.351 1.00 96.62 97 TYR A N 1
ATOM 819 C CA . TYR A 1 97 ? -3.265 -11.451 -3.266 1.00 96.62 97 TYR A CA 1
ATOM 820 C C . TYR A 1 97 ? -2.526 -10.838 -4.460 1.00 96.62 97 TYR A C 1
ATOM 822 O O . TYR A 1 97 ? -3.098 -10.052 -5.220 1.00 96.62 97 TYR A O 1
ATOM 830 N N . ALA A 1 98 ? -1.252 -11.190 -4.650 1.00 91.00 98 ALA A N 1
ATOM 831 C CA . ALA A 1 98 ? -0.463 -10.713 -5.773 1.00 91.00 98 ALA A CA 1
ATOM 832 C C . ALA A 1 98 ? -1.165 -11.039 -7.105 1.00 91.00 98 ALA A C 1
ATOM 834 O O . ALA A 1 98 ? -1.567 -12.172 -7.356 1.00 91.00 98 ALA A O 1
ATOM 835 N N . GLY A 1 99 ? -1.330 -10.025 -7.959 1.00 88.62 99 GLY A N 1
ATOM 836 C CA . GLY A 1 99 ? -1.985 -10.171 -9.262 1.00 88.62 99 GLY A CA 1
ATOM 837 C C . GLY A 1 99 ? -3.515 -10.058 -9.255 1.00 88.62 99 GLY A C 1
ATOM 838 O O . GLY A 1 99 ? -4.102 -10.023 -10.330 1.00 88.62 99 GLY A O 1
ATOM 839 N N . GLN A 1 100 ? -4.168 -9.906 -8.098 1.00 94.00 100 GLN A N 1
ATOM 840 C CA . GLN A 1 100 ? -5.636 -9.805 -8.003 1.00 94.00 100 GLN A CA 1
ATOM 841 C C . GLN A 1 100 ? -6.183 -8.372 -8.186 1.00 94.00 100 GLN A C 1
ATOM 843 O O . GLN A 1 100 ? -7.294 -8.059 -7.776 1.00 94.00 100 GLN A O 1
ATOM 848 N N . GLY A 1 101 ? -5.403 -7.468 -8.787 1.00 91.06 101 GLY A N 1
ATOM 849 C CA . GLY A 1 101 ? -5.846 -6.104 -9.114 1.00 91.06 101 GLY A CA 1
ATOM 850 C C . GLY A 1 101 ? -5.820 -5.086 -7.965 1.00 91.06 101 GLY A C 1
ATOM 851 O O . GLY A 1 101 ? -5.986 -3.899 -8.234 1.00 91.06 101 GLY A O 1
ATOM 852 N N . LEU A 1 102 ? -5.533 -5.507 -6.728 1.00 96.69 102 LEU A N 1
ATOM 853 C CA . LEU A 1 102 ? -5.374 -4.630 -5.562 1.00 96.69 102 LEU A CA 1
ATOM 854 C C . LEU A 1 102 ? -3.891 -4.359 -5.263 1.00 96.69 102 LEU A C 1
ATOM 856 O O . LEU A 1 102 ? -3.106 -5.282 -5.044 1.00 96.69 102 LEU A O 1
ATOM 860 N N . THR A 1 103 ? -3.505 -3.084 -5.232 1.00 97.00 103 THR A N 1
ATOM 861 C CA . THR A 1 103 ? -2.166 -2.655 -4.795 1.00 97.00 103 THR A CA 1
ATOM 862 C C . THR A 1 103 ? -2.151 -2.516 -3.278 1.00 97.00 103 THR A C 1
ATOM 864 O O . THR A 1 103 ? -3.085 -1.966 -2.712 1.00 97.00 103 THR A O 1
ATOM 867 N N . PHE A 1 104 ? -1.089 -2.952 -2.607 1.00 98.56 104 PHE A N 1
ATOM 868 C CA . PHE A 1 104 ? -0.922 -2.747 -1.166 1.00 98.56 104 PHE A CA 1
ATOM 869 C C . PHE A 1 104 ? 0.090 -1.638 -0.917 1.00 98.56 104 PHE A C 1
ATOM 871 O O . PHE A 1 104 ? 1.032 -1.476 -1.681 1.00 98.56 104 PHE A O 1
ATOM 878 N N . SER A 1 105 ? -0.049 -0.881 0.163 1.00 98.69 105 SER A N 1
ATOM 879 C CA . SER A 1 105 ? 0.928 0.131 0.553 1.00 98.69 105 SER A CA 1
ATOM 880 C C . SER A 1 105 ? 0.893 0.392 2.055 1.00 98.69 105 SER A C 1
ATOM 882 O O . SER A 1 105 ? -0.042 -0.001 2.756 1.00 98.69 105 SER A O 1
ATOM 884 N N . VAL A 1 106 ? 1.936 1.048 2.551 1.00 98.81 106 VAL A N 1
ATOM 885 C CA . VAL A 1 106 ? 2.013 1.553 3.924 1.00 98.81 106 VAL A CA 1
ATOM 886 C C . VAL A 1 106 ? 2.300 3.048 3.907 1.00 98.81 106 VAL A C 1
ATOM 888 O O . VAL A 1 106 ? 3.036 3.513 3.035 1.00 98.81 106 VAL A O 1
ATOM 891 N N . ALA A 1 107 ? 1.752 3.793 4.860 1.00 98.75 107 ALA A N 1
ATOM 892 C CA . ALA A 1 107 ? 1.905 5.244 4.938 1.00 98.75 107 ALA A CA 1
ATOM 893 C C . ALA A 1 107 ? 2.007 5.733 6.388 1.00 98.75 107 ALA A C 1
ATOM 895 O O . ALA A 1 107 ? 1.507 5.089 7.314 1.00 98.75 107 ALA A O 1
ATOM 896 N N . SER A 1 108 ? 2.635 6.896 6.570 1.00 98.44 108 SER A N 1
ATOM 897 C CA . SER A 1 108 ? 2.608 7.628 7.839 1.00 98.44 108 SER A CA 1
ATOM 898 C C . SER A 1 108 ? 1.188 8.116 8.113 1.00 98.44 108 SER A C 1
ATOM 900 O O . SER A 1 108 ? 0.596 8.830 7.306 1.00 98.44 108 SER A O 1
ATOM 902 N N . LYS A 1 109 ? 0.633 7.748 9.269 1.00 98.06 109 LYS A N 1
ATOM 903 C CA . LYS A 1 109 ? -0.661 8.263 9.726 1.00 98.06 109 LYS A CA 1
ATOM 904 C C . LYS A 1 109 ? -0.605 9.777 9.942 1.00 98.06 109 LYS A C 1
ATOM 906 O O . LYS A 1 109 ? -1.568 10.466 9.633 1.00 98.06 109 LYS A O 1
ATOM 911 N N . LYS A 1 110 ? 0.533 10.289 10.424 1.00 97.19 110 LYS A N 1
ATOM 912 C CA . LYS A 1 110 ? 0.750 11.721 10.680 1.00 97.19 110 LYS A CA 1
ATOM 913 C C . LYS A 1 110 ? 0.722 12.529 9.383 1.00 97.19 110 LYS A C 1
ATOM 915 O O . LYS A 1 110 ? 0.029 13.536 9.313 1.00 97.19 110 LYS A O 1
ATOM 920 N N . ASP A 1 111 ? 1.407 12.051 8.346 1.00 98.00 111 ASP A N 1
ATOM 921 C CA . ASP A 1 111 ? 1.538 12.769 7.068 1.00 98.00 111 ASP A CA 1
ATOM 922 C C . ASP A 1 111 ? 0.208 12.823 6.299 1.00 98.00 111 ASP A C 1
ATOM 924 O O . ASP A 1 111 ? -0.001 13.708 5.473 1.00 98.00 111 ASP A O 1
ATOM 928 N N . PHE A 1 112 ? -0.689 11.866 6.561 1.00 98.25 112 PHE A N 1
ATOM 929 C CA . PHE A 1 112 ? -1.973 11.713 5.877 1.00 98.25 112 PHE A CA 1
ATOM 930 C C . PHE A 1 112 ? -3.184 12.004 6.775 1.00 98.25 112 PHE A C 1
ATOM 932 O O . PHE A 1 112 ? -4.302 11.680 6.383 1.00 98.25 112 PHE A O 1
ATOM 939 N N . LEU A 1 113 ? -2.996 12.615 7.951 1.00 97.50 113 LEU A N 1
ATOM 940 C CA . LEU A 1 113 ? -4.070 12.800 8.932 1.00 97.50 113 LEU A CA 1
ATOM 941 C C . LEU A 1 113 ? -5.281 13.557 8.368 1.00 97.50 113 LEU A C 1
ATOM 943 O O . LEU A 1 113 ? -6.390 13.046 8.457 1.00 97.50 113 LEU A O 1
ATOM 947 N N . SER A 1 114 ? -5.077 14.726 7.748 1.00 96.69 114 SER A N 1
ATOM 948 C CA . SER A 1 114 ? -6.201 15.504 7.190 1.00 96.69 114 SER A CA 1
ATOM 949 C C . SER A 1 114 ? -6.953 14.708 6.120 1.00 96.69 114 SER A C 1
ATOM 951 O O . SER A 1 114 ? -8.178 14.695 6.113 1.00 96.69 114 SER A O 1
ATOM 953 N N . GLU A 1 115 ? -6.249 13.933 5.287 1.00 94.81 115 GLU A N 1
ATOM 954 C CA . GLU A 1 115 ? -6.914 13.068 4.313 1.00 94.81 115 GLU A CA 1
ATOM 955 C C . GLU A 1 115 ? -7.699 11.938 4.997 1.00 94.81 115 GLU A C 1
ATOM 957 O O . GLU A 1 115 ? -8.810 11.622 4.584 1.00 94.81 115 GLU A O 1
ATOM 962 N N . LEU A 1 116 ? -7.151 11.321 6.045 1.00 96.62 116 LEU A N 1
ATOM 963 C CA . LEU A 1 116 ? -7.841 10.277 6.804 1.00 96.62 116 LEU A CA 1
ATOM 964 C C . LEU A 1 116 ? -9.130 10.797 7.451 1.00 96.62 116 LEU A C 1
ATOM 966 O O . LEU A 1 116 ? -10.164 10.129 7.372 1.00 96.62 116 LEU A O 1
ATOM 970 N N . GLU A 1 117 ? -9.094 11.999 8.018 1.00 95.69 117 GLU A N 1
ATOM 971 C CA . GLU A 1 117 ? -10.253 12.645 8.633 1.00 95.69 117 GLU A CA 1
ATOM 972 C C . GLU A 1 117 ? -11.299 13.034 7.581 1.00 95.69 117 GLU A C 1
ATOM 974 O O . GLU A 1 117 ? -12.485 12.735 7.730 1.00 95.69 117 GLU A O 1
ATOM 979 N N . GLU A 1 118 ? -10.869 13.653 6.481 1.00 93.69 118 GLU A N 1
ATOM 980 C CA . GLU A 1 118 ? -11.764 14.144 5.434 1.00 93.69 118 GLU A CA 1
ATOM 981 C C . GLU A 1 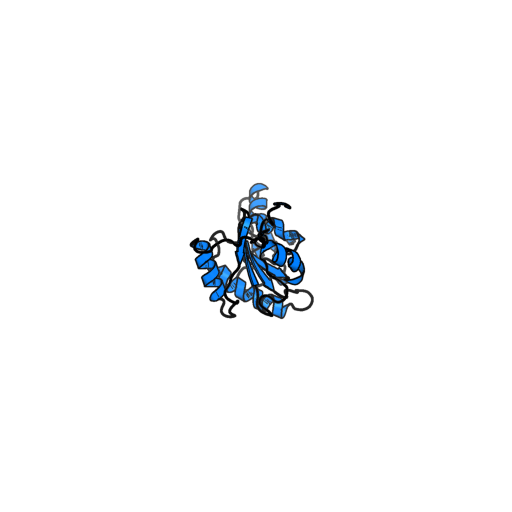118 ? -12.414 13.014 4.635 1.00 93.69 118 GLU A C 1
ATOM 983 O O . GLU A 1 118 ? -13.621 13.056 4.374 1.00 93.69 118 GLU A O 1
ATOM 988 N N . ASP A 1 119 ? -11.621 12.010 4.254 1.00 93.44 119 ASP A N 1
ATOM 989 C CA . ASP A 1 119 ? -12.022 10.992 3.292 1.00 93.44 119 ASP A CA 1
ATOM 990 C C . ASP A 1 119 ? -12.509 9.692 3.927 1.00 93.44 119 ASP A C 1
ATOM 992 O O . ASP A 1 119 ? -13.281 8.978 3.284 1.00 93.44 119 ASP A O 1
ATOM 996 N N . PHE A 1 120 ? -12.087 9.387 5.155 1.00 93.88 120 PHE A N 1
ATOM 997 C CA . PHE A 1 120 ? -12.416 8.133 5.836 1.00 93.88 120 PHE A CA 1
ATOM 998 C C . PHE A 1 120 ? -13.033 8.332 7.225 1.00 93.88 120 PHE A C 1
ATOM 1000 O O . PHE A 1 120 ? -13.470 7.348 7.824 1.00 93.88 120 PHE A O 1
ATOM 1007 N N . GLY A 1 121 ? -13.090 9.569 7.734 1.00 92.81 121 GLY A N 1
ATOM 1008 C CA . GLY A 1 121 ? -13.571 9.865 9.084 1.00 92.81 121 GLY A CA 1
ATOM 1009 C C . GLY A 1 121 ? -12.685 9.274 10.182 1.00 92.81 121 GLY A C 1
ATOM 1010 O O . GLY A 1 121 ? -13.198 8.934 11.242 1.00 92.81 121 GLY A O 1
ATOM 1011 N N . LEU A 1 122 ? -11.389 9.093 9.908 1.00 93.62 122 LEU A N 1
ATOM 1012 C CA . LEU A 1 122 ? -10.417 8.497 10.825 1.00 93.62 122 LEU A CA 1
ATOM 1013 C C . LEU A 1 122 ? -9.464 9.571 11.354 1.00 93.62 122 LEU A C 1
ATOM 1015 O O . LEU A 1 122 ? -8.698 10.147 10.586 1.00 93.62 122 LEU A O 1
ATOM 1019 N N . GLY A 1 123 ? -9.472 9.800 12.663 1.00 93.56 123 GLY A N 1
ATOM 1020 C CA . GLY A 1 123 ? -8.594 10.742 13.348 1.00 93.56 123 GLY A CA 1
ATOM 1021 C C . GLY A 1 123 ? -7.344 10.095 13.950 1.00 93.56 123 GLY A C 1
ATOM 1022 O O . GLY A 1 123 ? -7.061 8.899 13.805 1.00 93.56 123 GLY A O 1
ATOM 1023 N N . MET A 1 124 ? -6.566 10.895 14.685 1.00 91.44 124 MET A N 1
ATOM 1024 C CA . MET A 1 124 ? -5.308 10.441 15.297 1.00 91.44 124 MET A CA 1
ATOM 1025 C C . MET A 1 124 ? -5.475 9.325 16.328 1.00 91.44 124 MET A C 1
ATOM 1027 O O . MET A 1 124 ? -4.590 8.476 16.427 1.00 91.44 124 MET A O 1
ATOM 1031 N N . SER A 1 125 ? -6.592 9.281 17.051 1.00 91.31 125 SER A N 1
ATOM 1032 C CA . SER A 1 125 ? -6.864 8.249 18.058 1.00 91.31 125 SER A CA 1
ATOM 1033 C C . SER A 1 125 ? -7.263 6.897 17.464 1.00 91.31 125 SER A C 1
ATOM 1035 O O . SER A 1 125 ? -7.095 5.876 18.128 1.00 91.31 125 SER A O 1
ATOM 1037 N N . ASP A 1 126 ? -7.762 6.859 16.224 1.00 93.69 126 ASP A N 1
ATOM 1038 C CA . ASP A 1 126 ? -8.269 5.624 15.618 1.00 93.69 126 ASP A CA 1
ATOM 1039 C C . ASP A 1 126 ? -7.184 4.554 15.461 1.00 93.69 126 ASP A C 1
ATOM 1041 O O . ASP A 1 126 ? -6.105 4.807 14.926 1.00 93.69 126 ASP A O 1
ATOM 1045 N N . GLY A 1 127 ? -7.460 3.341 15.930 1.00 87.69 127 GLY A N 1
ATOM 1046 C CA . GLY A 1 127 ? -6.508 2.227 15.892 1.00 87.69 127 GLY A CA 1
ATOM 1047 C C . GLY A 1 127 ? -5.362 2.307 16.908 1.00 87.69 127 GLY A C 1
ATOM 1048 O O . GLY A 1 127 ? -4.615 1.341 17.028 1.00 87.69 127 GLY A O 1
ATOM 1049 N N . GLY A 1 128 ? -5.216 3.393 17.677 1.00 92.00 128 GLY A N 1
ATOM 1050 C CA . GLY A 1 128 ? -4.148 3.526 18.675 1.00 92.00 128 GLY A CA 1
ATOM 1051 C C . GLY A 1 128 ? -2.749 3.286 18.085 1.00 92.00 128 GLY A C 1
ATOM 1052 O O . GLY A 1 128 ? -2.314 4.000 17.183 1.00 92.00 128 GLY A O 1
ATOM 1053 N N . GLU A 1 129 ? -2.039 2.271 18.589 1.00 92.50 129 GLU A N 1
ATOM 1054 C CA . GLU A 1 129 ? -0.725 1.841 18.071 1.00 92.50 129 GLU A CA 1
ATOM 1055 C C . GLU A 1 129 ? -0.810 0.874 16.874 1.00 92.50 129 GLU A C 1
ATOM 1057 O O . GLU A 1 129 ? 0.209 0.527 16.263 1.00 92.50 129 GLU A O 1
ATOM 1062 N N . LEU A 1 130 ? -2.009 0.380 16.564 1.00 97.75 130 LEU A N 1
ATOM 1063 C CA . LEU A 1 130 ? -2.255 -0.564 15.485 1.00 97.75 130 LEU A CA 1
ATO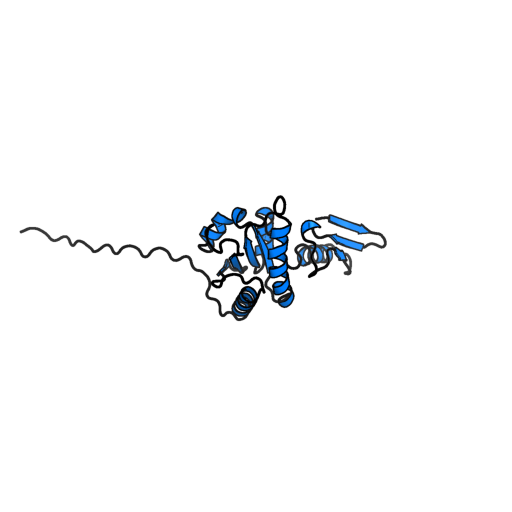M 1064 C C . LEU A 1 130 ? -2.474 0.176 14.159 1.00 97.75 130 LEU A C 1
ATOM 1066 O O . LEU A 1 130 ? -2.990 1.296 14.140 1.00 97.75 130 LEU A O 1
ATOM 1070 N N . PRO A 1 131 ? -2.131 -0.451 13.021 1.00 98.38 131 PRO A N 1
ATOM 1071 C CA . PRO A 1 131 ? -2.451 0.116 11.723 1.00 98.38 131 PRO A CA 1
ATOM 1072 C C . PRO A 1 131 ? -3.957 0.255 11.497 1.00 98.38 131 PRO A C 1
ATOM 1074 O O . PRO A 1 131 ? -4.706 -0.700 11.699 1.00 98.38 131 PRO A O 1
ATOM 1077 N N . VAL A 1 132 ? -4.379 1.405 10.974 1.00 98.38 132 VAL A N 1
ATOM 1078 C CA . VAL A 1 132 ? -5.710 1.569 10.375 1.00 98.38 132 VAL A CA 1
ATOM 1079 C C . VAL A 1 132 ? -5.622 1.265 8.884 1.00 98.38 132 VAL A C 1
ATOM 1081 O O . VAL A 1 132 ? -4.681 1.688 8.207 1.00 98.38 132 VAL A O 1
ATOM 1084 N N . ILE A 1 133 ? -6.574 0.488 8.372 1.00 98.56 133 ILE A N 1
ATOM 1085 C CA . ILE A 1 133 ? -6.542 -0.014 6.998 1.00 98.56 133 ILE A CA 1
ATOM 1086 C C . ILE A 1 133 ? -7.663 0.627 6.193 1.00 98.56 133 ILE A C 1
ATOM 1088 O O . ILE A 1 133 ? -8.834 0.547 6.573 1.00 98.56 133 ILE A O 1
ATOM 1092 N N . THR A 1 134 ? -7.312 1.203 5.047 1.00 98.56 134 THR A N 1
ATOM 1093 C CA . THR A 1 134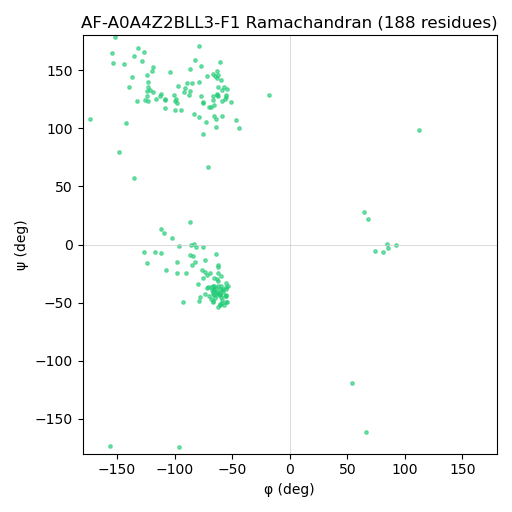 ? -8.289 1.718 4.088 1.00 98.56 134 THR A CA 1
ATOM 1094 C C . THR A 1 134 ? -8.035 1.176 2.689 1.00 98.56 134 THR A C 1
ATOM 1096 O O . THR A 1 134 ? -6.928 0.746 2.369 1.00 98.56 134 THR A O 1
ATOM 1099 N N . ILE A 1 135 ? -9.065 1.191 1.847 1.00 98.62 135 ILE A N 1
ATOM 1100 C CA . ILE A 1 135 ? -8.955 0.984 0.403 1.00 98.62 135 ILE A CA 1
ATOM 1101 C C . ILE A 1 135 ? -9.524 2.210 -0.296 1.00 98.62 135 ILE A C 1
ATOM 1103 O O . ILE A 1 135 ? -10.630 2.652 0.021 1.00 98.62 135 ILE A O 1
ATOM 1107 N N . ARG A 1 136 ? -8.794 2.722 -1.286 1.00 97.88 136 ARG A N 1
ATOM 1108 C CA . ARG A 1 136 ? -9.310 3.660 -2.283 1.00 97.88 136 ARG A CA 1
ATOM 1109 C C . ARG A 1 136 ? -9.252 3.005 -3.653 1.00 97.88 136 ARG A C 1
ATOM 1111 O O . ARG A 1 136 ? -8.192 2.572 -4.095 1.00 97.88 136 ARG A O 1
ATOM 1118 N N . THR A 1 137 ? -10.388 2.965 -4.329 1.00 97.44 137 THR A N 1
ATOM 1119 C CA . THR A 1 137 ? -10.479 2.473 -5.708 1.00 97.44 137 THR A CA 1
ATOM 1120 C C . THR A 1 137 ? -10.084 3.560 -6.698 1.00 97.44 137 THR A C 1
ATOM 1122 O O . THR A 1 137 ? -10.190 4.754 -6.404 1.00 97.44 137 THR A O 1
ATOM 1125 N N . ARG A 1 138 ? -9.704 3.165 -7.913 1.00 95.81 138 ARG A N 1
ATOM 1126 C CA . ARG A 1 138 ? -9.426 4.099 -9.012 1.00 95.81 138 ARG A CA 1
ATOM 1127 C C . ARG A 1 138 ? -10.639 4.970 -9.366 1.00 95.81 138 ARG A C 1
ATOM 1129 O O . ARG A 1 138 ? -10.464 6.072 -9.873 1.00 95.81 138 ARG A O 1
ATOM 1136 N N . THR A 1 139 ? -11.860 4.492 -9.118 1.00 94.44 139 THR A N 1
ATOM 1137 C CA . THR A 1 139 ? -13.101 5.258 -9.339 1.00 94.44 139 THR A CA 1
ATOM 1138 C C . THR A 1 139 ? -13.479 6.148 -8.154 1.00 94.44 139 THR A C 1
ATOM 1140 O O . THR A 1 139 ? -14.476 6.859 -8.220 1.00 94.44 139 THR A O 1
ATOM 1143 N N . GLY A 1 140 ? -12.689 6.143 -7.076 1.00 94.00 140 GLY A N 1
ATOM 1144 C CA . GLY A 1 140 ? -12.875 7.024 -5.926 1.00 94.00 140 GLY A CA 1
ATOM 1145 C C . GLY A 1 140 ? -13.732 6.452 -4.797 1.00 94.00 140 GLY A C 1
ATOM 1146 O O . GLY A 1 140 ? -13.871 7.122 -3.777 1.00 94.00 140 GLY A O 1
ATOM 1147 N N . HIS A 1 141 ? -14.257 5.224 -4.911 1.00 96.38 141 HIS A N 1
ATOM 1148 C CA . HIS A 1 141 ? -14.875 4.539 -3.768 1.00 96.38 141 HIS A CA 1
ATOM 1149 C C . HIS A 1 141 ? -13.849 4.280 -2.669 1.00 96.38 141 HIS A C 1
ATOM 1151 O O . HIS A 1 141 ? -12.690 3.959 -2.950 1.00 96.38 141 HIS A O 1
ATOM 1157 N N . LYS A 1 142 ? -14.303 4.404 -1.424 1.00 97.06 142 LYS A N 1
ATOM 1158 C CA . LYS A 1 142 ? -13.485 4.345 -0.216 1.00 97.06 142 LYS A CA 1
ATOM 1159 C C . LYS A 1 142 ? -14.021 3.254 0.693 1.00 97.06 142 LYS A C 1
ATOM 1161 O O . LYS A 1 142 ? -15.232 3.127 0.830 1.00 97.06 142 LYS A O 1
ATOM 1166 N N . TYR A 1 143 ? -13.146 2.492 1.328 1.00 97.81 143 TYR A N 1
ATOM 1167 C CA . TYR A 1 143 ? -13.515 1.462 2.293 1.00 97.81 143 TYR A CA 1
ATOM 1168 C C . TYR A 1 143 ? -12.577 1.538 3.486 1.00 97.81 143 TYR A C 1
ATOM 1170 O O . TYR A 1 143 ? -11.383 1.774 3.317 1.00 97.81 143 TYR A O 1
ATOM 1178 N N . THR A 1 144 ? -13.111 1.283 4.673 1.00 96.88 144 THR A N 1
ATOM 1179 C CA . THR A 1 144 ? -12.345 1.260 5.919 1.00 96.88 144 THR A CA 1
ATOM 1180 C C . THR A 1 144 ? -12.546 -0.087 6.590 1.00 96.88 144 THR A C 1
ATOM 1182 O O . THR A 1 144 ? -13.681 -0.558 6.714 1.00 96.88 144 THR A O 1
ATOM 1185 N N . MET A 1 145 ? -11.454 -0.714 7.025 1.00 97.31 145 MET A N 1
ATOM 1186 C CA . MET A 1 145 ? -11.520 -1.932 7.824 1.00 97.31 145 MET A CA 1
ATOM 1187 C C . MET A 1 145 ? -12.056 -1.585 9.212 1.00 97.31 145 MET A C 1
ATOM 1189 O O . MET A 1 145 ? -11.455 -0.792 9.929 1.00 97.31 145 MET A O 1
ATOM 1193 N N . ARG A 1 146 ? -13.211 -2.155 9.569 1.00 93.50 146 ARG A N 1
ATOM 1194 C CA . ARG A 1 146 ? -13.860 -1.905 10.868 1.00 93.50 146 ARG A CA 1
ATOM 1195 C C . ARG A 1 146 ? -13.245 -2.712 12.002 1.00 93.50 146 ARG A C 1
ATOM 1197 O O . ARG A 1 146 ? -13.243 -2.263 13.139 1.00 93.50 146 ARG A O 1
ATOM 1204 N N . GLU A 1 147 ? -12.795 -3.925 11.696 1.00 96.19 147 GLU A N 1
ATOM 1205 C CA . GLU A 1 147 ? -12.099 -4.762 12.665 1.00 96.19 147 GLU A CA 1
ATOM 1206 C C . GLU A 1 147 ? -10.701 -4.191 12.933 1.00 96.19 147 GLU A C 1
ATOM 1208 O O . GLU A 1 147 ? -10.054 -3.680 12.020 1.00 96.19 147 GLU A O 1
ATOM 1213 N N . GLU A 1 148 ? -10.214 -4.298 14.167 1.00 97.44 148 GLU A N 1
ATOM 1214 C CA . GLU A 1 148 ? -8.842 -3.911 14.488 1.00 97.44 148 GLU A CA 1
ATOM 1215 C C . GLU A 1 148 ? -7.821 -4.784 13.749 1.00 97.44 148 GLU A C 1
ATOM 1217 O O . GLU A 1 148 ? -8.033 -5.969 13.464 1.00 97.44 148 GLU A O 1
ATOM 1222 N N . PHE A 1 149 ? -6.661 -4.207 13.444 1.00 98.06 149 PHE A N 1
ATOM 1223 C CA . PHE A 1 149 ? -5.589 -4.952 12.802 1.00 98.06 149 PHE A CA 1
ATOM 1224 C C . PHE A 1 149 ? -4.997 -6.003 13.751 1.00 98.06 149 PHE A C 1
ATOM 1226 O O . PHE A 1 149 ? -4.392 -5.678 14.775 1.00 98.06 149 PHE A O 1
ATOM 1233 N N . THR A 1 150 ? -5.087 -7.280 13.382 1.00 97.94 150 THR A N 1
ATOM 1234 C CA . THR A 1 150 ? -4.501 -8.368 14.165 1.00 97.94 150 THR A CA 1
ATOM 1235 C C . THR A 1 150 ? -3.060 -8.630 13.741 1.00 97.94 150 THR A C 1
ATOM 1237 O O . THR A 1 150 ? -2.713 -8.669 12.561 1.00 97.94 150 THR A O 1
ATOM 1240 N N . ARG A 1 151 ? -2.174 -8.876 14.714 1.00 97.00 151 ARG A N 1
ATOM 1241 C CA . ARG A 1 151 ? -0.740 -9.125 14.455 1.00 97.00 151 ARG A CA 1
ATOM 1242 C C . ARG A 1 151 ? -0.469 -10.372 13.605 1.00 97.00 151 ARG A C 1
ATOM 1244 O O . ARG A 1 151 ? 0.636 -10.493 13.074 1.00 97.00 151 ARG A O 1
ATOM 1251 N N . ASP A 1 152 ? -1.425 -11.292 13.510 1.00 97.06 152 ASP A N 1
ATOM 1252 C CA . ASP A 1 152 ? -1.355 -12.483 12.661 1.00 97.06 152 ASP A CA 1
ATOM 1253 C C . ASP A 1 152 ? -1.833 -12.236 11.216 1.00 97.06 152 ASP A C 1
ATOM 1255 O O . ASP A 1 152 ? -1.602 -13.087 10.357 1.00 97.06 152 ASP A O 1
ATOM 1259 N N . GLY A 1 153 ? -2.421 -11.066 10.938 1.00 96.88 153 GLY A N 1
ATOM 1260 C CA . GLY A 1 153 ? -2.898 -10.640 9.623 1.00 96.88 153 GLY A CA 1
ATOM 1261 C C . GLY A 1 153 ? -4.300 -11.129 9.255 1.00 96.88 153 GLY A C 1
ATOM 1262 O O . GLY A 1 153 ? -4.770 -10.800 8.170 1.00 96.88 153 GLY A O 1
ATOM 1263 N N . LYS A 1 154 ? -4.987 -11.884 10.123 1.00 98.25 154 LYS A N 1
ATOM 1264 C CA . LYS A 1 154 ? -6.289 -12.486 9.788 1.00 98.25 154 LYS A CA 1
ATOM 1265 C C . LYS A 1 154 ? -7.408 -11.467 9.585 1.00 98.25 154 LYS A C 1
ATOM 1267 O O . LYS A 1 154 ? -8.262 -11.705 8.734 1.00 98.25 154 LYS A O 1
ATOM 1272 N N . SER A 1 155 ? -7.430 -10.365 10.340 1.00 98.56 155 SER A N 1
ATOM 1273 C CA . SER A 1 155 ? -8.445 -9.321 10.122 1.00 98.56 155 SER A CA 1
ATOM 1274 C C . SER A 1 155 ? -8.244 -8.604 8.787 1.00 98.56 155 SER A C 1
ATOM 1276 O O . SER A 1 155 ? -9.208 -8.393 8.056 1.00 98.56 155 SER A O 1
ATOM 1278 N N . LEU A 1 156 ? -6.986 -8.346 8.406 1.00 98.75 156 LEU A N 1
ATOM 1279 C CA . LEU A 1 156 ? -6.651 -7.815 7.083 1.00 98.75 156 LEU A CA 1
ATOM 1280 C C . LEU A 1 156 ? -7.041 -8.790 5.961 1.00 98.75 156 LEU A C 1
ATOM 1282 O O . LEU A 1 156 ? -7.596 -8.359 4.959 1.00 98.75 156 LEU A O 1
ATOM 1286 N N . GLU A 1 157 ? -6.768 -10.086 6.123 1.00 98.56 157 GLU A N 1
ATOM 1287 C CA . GLU A 1 157 ? -7.116 -11.119 5.135 1.00 98.56 157 GLU A CA 1
ATOM 1288 C C . GLU A 1 157 ? -8.628 -11.155 4.873 1.00 98.56 157 GLU A C 1
ATOM 1290 O O . GLU A 1 157 ? -9.054 -10.994 3.733 1.00 98.56 157 GLU A O 1
ATOM 1295 N N . ARG A 1 158 ? -9.448 -11.211 5.935 1.00 98.62 158 ARG A N 1
ATOM 1296 C CA . ARG A 1 158 ? -10.915 -11.134 5.813 1.00 98.62 158 ARG A CA 1
ATOM 1297 C C . ARG A 1 158 ? -11.379 -9.871 5.097 1.00 98.62 158 ARG A C 1
ATOM 1299 O O . ARG A 1 158 ? -12.246 -9.938 4.233 1.00 98.62 158 ARG A O 1
ATOM 1306 N N . PHE A 1 159 ? -10.802 -8.725 5.449 1.00 98.62 159 PHE A N 1
ATOM 1307 C CA . PHE A 1 159 ? -11.158 -7.453 4.833 1.00 98.62 159 PHE A CA 1
ATOM 1308 C C . PHE A 1 159 ? -10.845 -7.426 3.331 1.00 98.62 159 PHE A C 1
ATOM 1310 O O . PHE A 1 159 ? -11.660 -6.947 2.543 1.00 98.62 159 PHE A O 1
ATOM 1317 N N . VAL A 1 160 ? -9.695 -7.971 2.922 1.00 98.56 160 VAL A N 1
ATOM 1318 C CA . VAL A 1 160 ? -9.332 -8.095 1.504 1.00 98.56 160 VAL A CA 1
ATOM 1319 C C . VAL A 1 160 ? -10.263 -9.074 0.786 1.00 98.56 160 VAL A C 1
ATOM 1321 O O . VAL A 1 160 ? -10.741 -8.755 -0.301 1.00 98.56 160 VAL A O 1
ATOM 1324 N N . ASP A 1 161 ? -10.586 -10.217 1.393 1.00 98.44 161 ASP A N 1
ATOM 1325 C CA . ASP A 1 161 ? -11.526 -11.188 0.817 1.00 98.44 161 ASP A CA 1
ATOM 1326 C C . ASP A 1 161 ? -12.923 -10.586 0.619 1.00 98.44 161 ASP A C 1
ATOM 1328 O O . ASP A 1 161 ? -13.551 -10.782 -0.423 1.00 98.44 161 ASP A O 1
ATOM 1332 N N . ASP A 1 162 ? -13.419 -9.834 1.603 1.00 98.44 162 ASP A N 1
ATOM 1333 C CA . ASP A 1 162 ? -14.703 -9.141 1.514 1.00 98.44 162 ASP A CA 1
ATOM 1334 C C . ASP A 1 162 ? -14.692 -8.048 0.443 1.00 98.44 162 ASP A C 1
ATOM 1336 O O . ASP A 1 162 ? -15.689 -7.878 -0.266 1.00 98.44 162 ASP A O 1
ATOM 1340 N N . TYR A 1 163 ? -13.579 -7.322 0.299 1.00 98.31 163 TYR A N 1
ATOM 1341 C CA . TYR A 1 163 ? -13.406 -6.328 -0.757 1.00 98.31 163 TYR A CA 1
ATOM 1342 C C . TYR A 1 163 ? -13.467 -6.976 -2.143 1.00 98.31 163 TYR A C 1
ATOM 1344 O O . TYR A 1 163 ? -14.277 -6.574 -2.978 1.00 98.31 163 TYR A O 1
ATOM 1352 N N . LEU A 1 164 ? -12.650 -8.006 -2.374 1.00 97.38 164 LEU A N 1
ATOM 1353 C CA . LEU A 1 164 ? -12.551 -8.686 -3.668 1.00 97.38 164 LEU A CA 1
ATOM 1354 C C . LEU A 1 164 ? -13.846 -9.416 -4.043 1.00 97.38 164 LEU A C 1
ATOM 1356 O O . LEU A 1 164 ? -14.175 -9.524 -5.221 1.00 97.38 164 LEU A O 1
ATOM 1360 N N . ALA A 1 165 ? -14.613 -9.868 -3.050 1.00 97.50 165 ALA A N 1
ATOM 1361 C CA . ALA A 1 165 ? -15.931 -10.456 -3.255 1.00 97.50 165 ALA A CA 1
ATOM 1362 C C . ALA A 1 165 ? -17.072 -9.426 -3.380 1.00 97.50 165 ALA A C 1
ATOM 1364 O O . ALA A 1 165 ? -18.231 -9.825 -3.495 1.00 97.50 165 ALA A O 1
ATOM 1365 N N . GLY A 1 166 ? -16.785 -8.120 -3.313 1.00 96.88 166 GLY A N 1
ATOM 1366 C CA . GLY A 1 166 ? -17.795 -7.061 -3.414 1.00 96.88 166 GLY A CA 1
ATOM 1367 C C . GLY A 1 166 ? -18.772 -7.000 -2.233 1.00 96.88 166 GLY A C 1
ATOM 1368 O O . GLY A 1 166 ? -19.875 -6.477 -2.375 1.00 96.88 166 GLY A O 1
ATOM 1369 N N . ARG A 1 167 ? -18.398 -7.542 -1.066 1.00 97.06 167 ARG A N 1
ATOM 1370 C CA . ARG A 1 167 ? -19.251 -7.592 0.138 1.00 97.06 167 ARG A CA 1
ATOM 1371 C C . ARG A 1 167 ? -19.187 -6.320 0.982 1.00 97.06 167 ARG A C 1
ATOM 1373 O O . ARG A 1 167 ? -20.059 -6.092 1.821 1.00 97.06 167 ARG A O 1
ATOM 1380 N N . LEU A 1 168 ? -18.163 -5.492 0.786 1.00 96.00 168 LEU A N 1
ATOM 1381 C CA . LEU A 1 168 ? -17.994 -4.259 1.548 1.00 96.00 168 LEU A CA 1
ATOM 1382 C C . LEU A 1 168 ? -18.900 -3.138 1.035 1.00 96.00 168 LEU A C 1
ATOM 1384 O O . LEU A 1 168 ? -19.034 -2.911 -0.167 1.00 96.00 168 LEU A O 1
ATOM 1388 N N . LYS A 1 169 ? -19.462 -2.369 1.971 1.00 91.81 169 LYS A N 1
ATOM 1389 C CA . LYS A 1 169 ? -20.153 -1.114 1.660 1.00 91.81 169 LYS A CA 1
ATOM 1390 C C . LYS A 1 169 ? -19.142 0.035 1.621 1.00 91.81 169 LYS A C 1
ATOM 1392 O O . LYS A 1 169 ? -18.343 0.137 2.557 1.00 91.81 169 LYS A O 1
ATOM 1397 N N . PRO A 1 170 ? -19.169 0.894 0.588 1.00 91.75 170 PRO A N 1
ATOM 1398 C CA . PRO A 1 170 ? -18.284 2.045 0.533 1.00 91.75 170 PRO A CA 1
ATOM 1399 C C . PRO A 1 170 ? -18.602 3.022 1.669 1.00 91.75 170 PRO A C 1
ATOM 1401 O O . PRO A 1 170 ? -19.758 3.199 2.058 1.00 91.75 170 PRO A O 1
ATOM 1404 N N . TYR A 1 171 ? -17.561 3.659 2.195 1.00 87.12 171 TYR A N 1
ATOM 1405 C CA . TYR A 1 171 ? -17.679 4.783 3.106 1.00 87.12 171 TYR A CA 1
ATOM 1406 C C . TYR A 1 171 ? -18.275 5.978 2.359 1.00 87.12 171 TYR A C 1
ATOM 1408 O O . TYR A 1 171 ? -17.786 6.378 1.300 1.00 87.12 171 TYR A O 1
ATOM 1416 N N . VAL A 1 172 ? -19.328 6.548 2.936 1.00 81.69 172 VAL A N 1
ATOM 1417 C CA . VAL A 1 172 ? -19.944 7.799 2.500 1.00 81.69 172 VAL A CA 1
ATOM 1418 C C . VAL A 1 172 ? -19.973 8.700 3.721 1.00 81.69 172 VAL A C 1
ATOM 1420 O O . VAL A 1 172 ? -20.497 8.303 4.763 1.00 81.69 172 VAL A O 1
ATOM 1423 N N . LYS A 1 173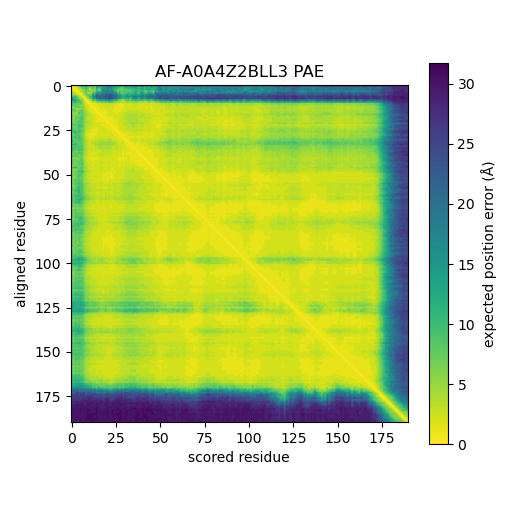 ? -19.392 9.894 3.601 1.00 73.88 173 LYS A N 1
ATOM 1424 C CA . LYS A 1 173 ? -19.462 10.907 4.651 1.00 73.88 173 LYS A CA 1
ATOM 1425 C C . LYS A 1 173 ? -20.922 11.336 4.778 1.00 73.88 173 LYS A C 1
ATOM 1427 O O . LYS A 1 173 ? -21.472 11.923 3.852 1.00 73.88 173 LYS A O 1
ATOM 1432 N N . SER A 1 174 ? -21.564 10.980 5.882 1.00 66.81 174 SER A N 1
ATOM 1433 C CA . SER A 1 174 ? -22.907 11.457 6.197 1.00 66.81 174 SER A CA 1
ATOM 1434 C C . SER A 1 174 ? -22.812 12.907 6.656 1.00 66.81 174 SER A C 1
ATOM 1436 O O . SER A 1 174 ? -22.104 13.191 7.624 1.00 66.81 174 SER A O 1
ATOM 1438 N N . GLU A 1 175 ? -23.512 13.816 5.979 1.00 62.84 175 GLU A N 1
ATOM 1439 C CA . GLU A 1 175 ? -23.767 15.142 6.543 1.00 62.84 175 GLU A CA 1
ATOM 1440 C C . GLU A 1 175 ? -24.596 14.994 7.830 1.00 62.84 175 GLU A 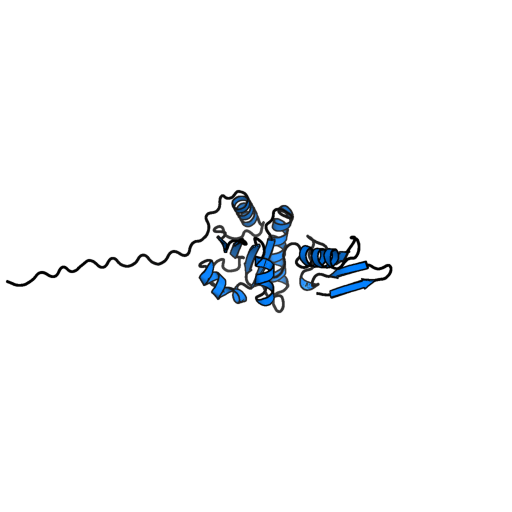C 1
ATOM 1442 O O . GLU A 1 175 ? -25.406 14.062 7.935 1.00 62.84 175 GLU A O 1
ATOM 1447 N N . PRO A 1 176 ? -24.390 15.862 8.836 1.00 57.91 176 PRO A N 1
ATOM 1448 C CA . PRO A 1 176 ? -25.273 15.901 9.991 1.00 57.91 176 PRO A CA 1
ATOM 1449 C C . PRO A 1 176 ? -26.707 16.161 9.517 1.00 57.91 176 PRO A C 1
ATOM 1451 O O . PRO A 1 176 ? -26.938 16.998 8.646 1.00 57.91 176 PRO A O 1
ATOM 1454 N N . VAL A 1 177 ? -27.671 15.418 10.070 1.00 52.97 177 VAL A N 1
ATOM 1455 C CA . VAL A 1 177 ? -29.092 15.621 9.756 1.00 52.97 177 VAL A CA 1
ATOM 1456 C C . VAL A 1 177 ? -29.442 17.068 10.120 1.00 52.97 177 VAL A C 1
ATOM 1458 O O . VAL A 1 177 ? -29.212 17.440 11.273 1.00 52.97 177 VAL A O 1
ATOM 1461 N N . PRO A 1 178 ? -29.959 17.892 9.188 1.00 61.56 178 PRO A N 1
ATOM 1462 C CA . PRO A 1 178 ? -30.332 19.261 9.514 1.00 61.56 178 PRO A CA 1
ATOM 1463 C C . PRO A 1 178 ? -31.387 19.248 10.622 1.00 61.56 178 PRO A C 1
ATOM 1465 O O . PRO A 1 178 ? -32.344 18.467 10.571 1.00 61.56 178 PRO A O 1
ATOM 1468 N N . GLU A 1 179 ? -31.198 20.089 11.640 1.00 62.34 179 GLU A N 1
ATOM 1469 C CA . GLU A 1 179 ? -32.196 20.281 12.689 1.00 62.34 179 GLU A CA 1
ATOM 1470 C C . GLU A 1 179 ? -33.512 20.704 12.027 1.00 62.34 179 GLU A C 1
ATOM 1472 O O . GLU A 1 179 ? -33.558 21.632 11.218 1.00 62.34 179 GLU A O 1
ATOM 1477 N N . ARG A 1 180 ? -34.593 19.970 12.314 1.00 53.22 180 ARG A N 1
ATOM 1478 C CA . ARG A 1 180 ? -35.933 20.337 11.855 1.00 53.22 180 ARG A CA 1
ATOM 1479 C C . ARG A 1 180 ? -36.258 21.723 12.409 1.00 53.22 180 ARG A C 1
ATOM 1481 O O . ARG A 1 180 ? -36.521 21.844 13.603 1.00 53.22 180 ARG A O 1
ATOM 1488 N N . ASN A 1 181 ? -36.326 22.725 11.539 1.00 56.06 181 ASN A N 1
ATOM 1489 C CA . ASN A 1 181 ? -37.050 23.952 11.834 1.00 56.06 181 ASN A CA 1
ATOM 1490 C C . ASN A 1 181 ? -38.524 23.568 11.987 1.00 56.06 181 ASN A C 1
ATOM 1492 O O . ASN A 1 181 ? -39.216 23.297 11.008 1.00 56.06 181 ASN A O 1
ATOM 1496 N N . VAL A 1 182 ? -38.981 23.455 13.231 1.00 49.84 182 VAL A N 1
ATOM 1497 C CA . VAL A 1 182 ? -40.406 23.525 13.535 1.00 49.84 182 VAL A CA 1
ATOM 1498 C C . VAL A 1 182 ? -40.849 24.934 13.162 1.00 49.84 182 VAL A C 1
ATOM 1500 O O . VAL A 1 182 ? -40.452 25.894 13.818 1.00 49.84 182 VAL A O 1
ATOM 1503 N N . ASP A 1 183 ? -41.613 25.033 12.072 1.00 53.28 183 ASP A N 1
ATOM 1504 C CA . ASP A 1 183 ? -42.372 26.222 11.692 1.00 53.28 183 ASP A CA 1
ATOM 1505 C C . ASP A 1 183 ? -43.119 26.745 12.923 1.00 53.28 183 ASP A C 1
ATOM 1507 O O . ASP A 1 183 ? -44.093 26.147 13.389 1.00 53.28 183 ASP A O 1
ATOM 1511 N N . ALA A 1 184 ? -42.646 27.863 13.470 1.00 49.06 184 ALA A N 1
ATOM 1512 C CA . ALA A 1 184 ? -43.458 28.694 14.335 1.00 49.06 184 ALA A CA 1
ATOM 1513 C C . ALA A 1 184 ? -44.427 29.431 13.412 1.00 49.06 184 ALA A C 1
ATOM 1515 O O . ALA A 1 184 ? -44.066 30.432 12.796 1.00 49.06 184 ALA A O 1
ATOM 1516 N N . GLY A 1 185 ? -45.626 28.866 13.268 1.00 45.59 185 GLY A N 1
ATOM 1517 C CA . GLY A 1 185 ? -46.728 29.500 12.566 1.00 45.59 185 GLY A CA 1
ATOM 1518 C C . GLY A 1 185 ? -46.952 30.913 13.093 1.00 45.59 185 GLY A C 1
ATOM 1519 O O . GLY A 1 185 ? -47.186 31.121 14.286 1.00 45.59 185 GLY A O 1
ATOM 1520 N N . GLU A 1 186 ? -46.873 31.874 12.182 1.00 49.44 186 GLU A N 1
ATOM 1521 C CA . GLU A 1 186 ? -47.615 33.115 12.302 1.00 49.44 186 GLU A CA 1
ATOM 1522 C C . GLU A 1 186 ? -49.104 32.778 12.197 1.00 49.44 186 GLU A C 1
ATOM 1524 O O . GLU A 1 186 ? -49.541 32.176 11.223 1.00 49.44 186 GLU A O 1
ATOM 1529 N N . ASP A 1 187 ? -49.840 33.105 13.251 1.00 47.03 187 ASP A N 1
ATOM 1530 C CA . ASP A 1 187 ? -51.162 33.737 13.225 1.00 47.03 187 ASP A CA 1
ATOM 1531 C C . ASP A 1 187 ? -51.462 34.045 14.705 1.00 47.03 187 ASP A C 1
ATOM 1533 O O . ASP A 1 187 ? -51.568 33.154 15.541 1.00 47.03 187 ASP A O 1
ATOM 1537 N N . GLY A 1 188 ? -51.449 35.286 15.179 1.00 46.19 188 GLY A N 1
ATOM 1538 C CA . GLY A 1 188 ? -52.048 36.453 14.553 1.00 46.19 188 GLY A CA 1
ATOM 1539 C C . GLY A 1 188 ? -53.219 36.884 15.438 1.00 46.19 188 GLY A C 1
ATOM 1540 O O . GLY A 1 188 ? -54.278 36.276 15.418 1.00 46.19 188 GLY A O 1
ATOM 1541 N N . CYS A 1 189 ? -52.952 37.889 16.270 1.00 40.78 189 CYS A N 1
ATOM 1542 C CA . CYS A 1 189 ? -53.858 38.722 17.069 1.00 40.78 189 CYS A CA 1
ATOM 1543 C C . CYS A 1 189 ? -55.354 38.730 16.660 1.00 40.78 189 CYS A C 1
ATOM 1545 O O . CYS A 1 189 ? -55.654 39.050 15.512 1.00 40.78 189 CYS A O 1
ATOM 1547 N N . CYS A 1 190 ? -56.261 38.490 17.621 1.00 40.81 190 CYS A N 1
ATOM 1548 C CA . CYS A 1 190 ? -57.386 39.363 18.025 1.00 40.81 190 CYS A CA 1
ATOM 1549 C C . CYS A 1 190 ? -58.209 38.718 19.151 1.00 40.81 190 CYS A C 1
ATOM 1551 O O . CYS A 1 190 ? -58.568 37.527 19.023 1.00 40.81 190 CYS A O 1
#